Protein AF-A0A9D6JUB2-F1 (afdb_monomer)

Sequence (226 aa):
MGFTLAFDNNNNQPQSCIQKIAFTDGMLAIRTASDNSSLSSFTLTLYLRVTSGVDYLQGYCTLNNEANVMVYLGSQRAVEWRNGRISAVLRGPESRFRGVLVSVFGAAPGNKISMELSTKKGLGLVNWCLGPAFSESSGIMLTSANGTVPLASMSYANSHLVFEIAQNANASAAMDFVMATYITWEPVDLPYLYLKASCDSNVSMYAHVGNRQPQLVSQTYTVFTL

Mean predicted aligned error: 10.34 Å

Structure (mmCIF, N/CA/C/O backbone):
data_AF-A0A9D6JUB2-F1
#
_entry.id   AF-A0A9D6JUB2-F1
#
loop_
_atom_site.group_PDB
_atom_site.id
_atom_site.type_symbol
_atom_site.label_atom_id
_atom_site.label_alt_id
_atom_site.label_comp_id
_atom_site.label_asym_id
_atom_site.label_entity_id
_atom_site.label_seq_id
_atom_site.pdbx_PDB_ins_code
_atom_site.Cartn_x
_atom_site.Cartn_y
_atom_site.Cartn_z
_atom_site.occupancy
_atom_site.B_iso_or_equiv
_atom_site.auth_seq_id
_atom_site.auth_comp_id
_atom_site.auth_asym_id
_atom_site.auth_atom_id
_atom_site.pdbx_PDB_model_num
ATOM 1 N N . MET A 1 1 ? -15.101 0.338 -16.625 1.00 29.94 1 MET A N 1
ATOM 2 C CA . MET A 1 1 ? -14.058 0.434 -15.582 1.00 29.94 1 MET A CA 1
ATOM 3 C C . MET A 1 1 ? -13.095 1.519 -16.020 1.00 29.94 1 MET A C 1
ATOM 5 O O . MET A 1 1 ? -12.554 1.395 -17.108 1.00 29.94 1 MET A O 1
ATOM 9 N N . GLY A 1 2 ? -12.978 2.607 -15.259 1.00 26.27 2 GLY A N 1
ATOM 10 C CA . GLY A 1 2 ? -11.985 3.653 -15.509 1.00 26.27 2 GLY A CA 1
ATOM 11 C C . GLY A 1 2 ? -10.794 3.431 -14.588 1.00 26.27 2 GLY A C 1
ATOM 12 O O . GLY A 1 2 ? -10.991 3.111 -13.418 1.00 26.27 2 GLY A O 1
ATOM 13 N N . PHE A 1 3 ? -9.583 3.550 -15.116 1.00 37.22 3 PHE A N 1
ATOM 14 C CA . PHE A 1 3 ? -8.361 3.588 -14.324 1.00 37.22 3 PHE A CA 1
ATOM 15 C C . PHE A 1 3 ? -7.759 4.990 -14.442 1.00 37.22 3 PHE A C 1
ATOM 17 O O . PHE A 1 3 ? -7.864 5.624 -15.491 1.00 37.22 3 PHE A O 1
ATOM 24 N N . THR A 1 4 ? -7.131 5.461 -13.371 1.00 30.81 4 THR A N 1
ATOM 25 C CA . THR A 1 4 ? -6.312 6.674 -13.391 1.00 30.81 4 THR A CA 1
ATOM 26 C C . THR A 1 4 ? -4.862 6.224 -13.397 1.00 30.81 4 THR A C 1
ATOM 28 O O . THR A 1 4 ? -4.413 5.589 -12.447 1.00 30.81 4 THR A O 1
ATOM 31 N N . LEU A 1 5 ? -4.138 6.519 -14.474 1.00 39.84 5 LEU A N 1
ATOM 32 C CA . LEU A 1 5 ? -2.680 6.455 -14.464 1.00 39.84 5 LEU A CA 1
ATOM 33 C C . LEU A 1 5 ? -2.196 7.792 -13.900 1.00 39.84 5 LEU A C 1
ATOM 35 O O . LEU A 1 5 ? -2.437 8.835 -14.506 1.00 39.84 5 LEU A O 1
ATOM 39 N N . ALA A 1 6 ? -1.589 7.776 -12.715 1.00 36.62 6 ALA A N 1
ATOM 40 C CA . ALA A 1 6 ? -0.893 8.944 -12.195 1.00 36.62 6 ALA A CA 1
ATOM 41 C C . ALA A 1 6 ? 0.477 9.003 -12.881 1.00 36.62 6 ALA A C 1
ATOM 43 O O . ALA A 1 6 ? 1.337 8.164 -12.621 1.00 36.62 6 ALA A O 1
ATOM 44 N N . PHE A 1 7 ? 0.646 9.952 -13.798 1.00 45.88 7 PHE A N 1
ATOM 45 C CA . PHE A 1 7 ? 1.937 10.276 -14.395 1.00 45.88 7 PHE A CA 1
ATOM 46 C C . PHE A 1 7 ? 2.427 11.589 -13.793 1.00 45.88 7 PHE A C 1
ATOM 48 O O . PHE A 1 7 ? 1.660 12.552 -13.724 1.00 45.88 7 PHE A O 1
ATOM 55 N N . ASP A 1 8 ? 3.687 11.631 -13.371 1.00 37.84 8 ASP A N 1
ATOM 56 C CA . ASP A 1 8 ? 4.315 12.869 -12.924 1.00 37.84 8 ASP A CA 1
ATOM 57 C C . ASP A 1 8 ? 4.688 13.710 -14.159 1.00 37.84 8 ASP A C 1
ATOM 59 O O . ASP A 1 8 ? 5.675 13.455 -14.850 1.00 37.84 8 ASP A O 1
ATOM 63 N N . ASN A 1 9 ? 3.825 14.666 -14.509 1.00 43.06 9 ASN A N 1
ATOM 64 C CA . ASN A 1 9 ? 4.005 15.544 -15.665 1.00 43.06 9 ASN A CA 1
ATOM 65 C C . ASN A 1 9 ? 4.781 16.805 -15.267 1.00 43.06 9 ASN A C 1
ATOM 67 O O . ASN A 1 9 ? 4.230 17.904 -15.250 1.00 43.06 9 ASN A O 1
ATOM 71 N N . ASN A 1 10 ? 6.078 16.653 -15.005 1.00 41.50 10 ASN A N 1
ATOM 72 C CA . ASN A 1 10 ? 7.003 17.781 -14.925 1.00 41.50 10 ASN A CA 1
ATOM 73 C C . ASN A 1 10 ? 7.818 17.873 -16.228 1.00 41.50 10 ASN A C 1
ATOM 75 O O . ASN A 1 10 ? 8.254 16.861 -16.773 1.00 41.50 10 ASN A O 1
ATOM 79 N N . ASN A 1 11 ? 7.960 19.089 -16.767 1.00 44.84 11 ASN A N 1
ATOM 80 C CA . ASN A 1 11 ? 8.434 19.452 -18.118 1.00 44.84 11 ASN A CA 1
ATOM 81 C C . ASN A 1 11 ? 9.904 19.074 -18.474 1.00 44.84 11 ASN A C 1
ATOM 83 O O . ASN A 1 11 ? 10.667 19.926 -18.915 1.00 44.84 11 ASN A O 1
ATOM 87 N N . ASN A 1 12 ? 10.297 17.806 -18.314 1.00 42.22 12 ASN A N 1
ATOM 88 C CA . ASN A 1 12 ? 11.461 17.119 -18.907 1.00 42.22 12 ASN A CA 1
ATOM 89 C C . ASN A 1 12 ? 11.263 15.601 -18.703 1.00 42.22 12 ASN A C 1
ATOM 91 O O . ASN A 1 12 ? 11.854 14.981 -17.824 1.00 42.22 12 ASN A O 1
ATOM 95 N N . GLN A 1 13 ? 10.315 15.045 -19.459 1.00 45.78 13 GLN A N 1
ATOM 96 C CA . GLN A 1 13 ? 9.509 13.892 -19.052 1.00 45.78 13 GLN A CA 1
ATOM 97 C C . GLN A 1 13 ? 10.295 12.580 -18.843 1.00 45.78 13 GLN A C 1
ATOM 99 O O . GLN A 1 13 ? 10.861 12.060 -19.810 1.00 45.78 13 GLN A O 1
ATOM 104 N N . PRO A 1 14 ? 10.250 11.961 -17.645 1.00 45.72 14 PRO A N 1
ATOM 105 C CA . PRO A 1 14 ? 10.549 10.541 -17.512 1.00 45.72 14 PRO A CA 1
ATOM 106 C C . PRO A 1 14 ? 9.505 9.749 -18.312 1.00 45.72 14 PRO A C 1
ATOM 108 O O . PRO A 1 14 ? 8.318 9.738 -17.988 1.00 45.72 14 PRO A O 1
ATOM 111 N N . GLN A 1 15 ? 9.935 9.118 -19.406 1.00 55.09 15 GLN A N 1
ATOM 112 C CA . GLN A 1 15 ? 9.054 8.291 -20.226 1.00 55.09 15 GLN A CA 1
ATOM 113 C C . GLN A 1 15 ? 8.607 7.071 -19.416 1.00 55.09 15 GLN A C 1
ATOM 115 O O . GLN A 1 15 ? 9.438 6.277 -18.976 1.00 55.09 15 GLN A O 1
ATOM 120 N N . SER A 1 16 ? 7.293 6.908 -19.231 1.00 64.38 16 SER A N 1
ATOM 121 C CA . SER A 1 16 ? 6.751 5.665 -18.681 1.00 64.38 16 SER A CA 1
ATOM 122 C C . SER A 1 16 ? 7.208 4.499 -19.549 1.00 64.38 16 SER A C 1
ATOM 124 O O . SER A 1 16 ? 7.086 4.536 -20.774 1.00 64.38 16 SER A O 1
ATOM 126 N N . CYS A 1 17 ? 7.687 3.434 -18.915 1.00 74.06 17 CYS A N 1
ATOM 127 C CA . CYS A 1 17 ? 7.996 2.207 -19.628 1.00 74.06 17 CYS A CA 1
ATOM 128 C C . CYS A 1 17 ? 6.743 1.514 -20.157 1.00 74.06 17 CYS A C 1
ATOM 130 O O . CYS A 1 17 ? 6.866 0.645 -21.008 1.00 74.06 17 CYS A O 1
ATOM 132 N N . ILE A 1 18 ? 5.546 1.905 -19.708 1.00 80.25 18 ILE A N 1
ATOM 133 C CA . ILE A 1 18 ? 4.268 1.375 -20.176 1.00 80.25 18 ILE A CA 1
ATOM 134 C C . ILE A 1 18 ? 3.806 2.174 -21.402 1.00 80.25 18 ILE A C 1
ATOM 136 O O . ILE A 1 18 ? 3.451 3.344 -21.301 1.00 80.25 18 ILE A O 1
ATOM 140 N N . GLN A 1 19 ? 3.731 1.519 -22.560 1.00 80.94 19 GLN A N 1
ATOM 141 C CA . GLN A 1 19 ? 3.182 2.096 -23.794 1.00 80.94 19 GLN A CA 1
ATOM 142 C C . GLN A 1 19 ? 1.672 1.899 -23.916 1.00 80.94 19 GLN A C 1
ATOM 144 O O . GLN A 1 19 ? 0.971 2.729 -24.496 1.00 80.94 19 GLN A O 1
ATOM 149 N N . LYS A 1 20 ? 1.159 0.759 -23.440 1.00 82.94 20 LYS A N 1
ATOM 150 C CA . LYS A 1 20 ? -0.259 0.419 -23.579 1.00 82.94 20 LYS A CA 1
ATOM 151 C C . LYS A 1 20 ? -0.709 -0.529 -22.479 1.00 82.94 20 LYS A C 1
ATOM 153 O O . LYS A 1 20 ? -0.025 -1.504 -22.188 1.00 82.94 20 LYS A O 1
ATOM 158 N N . ILE A 1 21 ? -1.905 -0.285 -21.952 1.00 86.25 21 ILE A N 1
ATOM 159 C CA . ILE A 1 21 ? -2.662 -1.231 -21.129 1.00 86.25 21 ILE A CA 1
ATOM 160 C C . ILE A 1 21 ? -4.012 -1.450 -21.812 1.00 86.25 21 ILE A C 1
ATOM 162 O O . ILE A 1 21 ? -4.670 -0.485 -22.203 1.00 86.25 21 ILE A O 1
ATOM 166 N N . ALA A 1 22 ? -4.422 -2.704 -21.980 1.00 86.62 22 ALA A N 1
ATOM 167 C CA . ALA A 1 22 ? -5.721 -3.063 -22.536 1.00 86.62 22 ALA A CA 1
ATOM 168 C C . ALA A 1 22 ? -6.383 -4.166 -21.706 1.00 86.62 22 ALA A C 1
ATOM 170 O O . ALA A 1 22 ? -5.731 -5.132 -21.319 1.00 86.62 22 ALA A O 1
ATOM 171 N N . PHE A 1 23 ? -7.691 -4.026 -21.483 1.00 85.31 23 PHE A N 1
ATOM 172 C CA . PHE A 1 23 ? -8.544 -5.045 -20.875 1.00 85.31 23 PHE A CA 1
ATOM 173 C C . PHE A 1 23 ? -9.583 -5.481 -21.901 1.00 85.31 23 PHE A C 1
ATOM 175 O O . PHE A 1 23 ? -10.420 -4.674 -22.298 1.00 85.31 23 PHE A O 1
ATOM 182 N N . THR A 1 24 ? -9.506 -6.727 -22.365 1.00 86.38 24 THR A N 1
ATOM 183 C CA . THR A 1 24 ? -10.436 -7.277 -23.367 1.00 86.38 24 THR A CA 1
ATOM 184 C C . THR A 1 24 ? -10.779 -8.708 -22.984 1.00 86.38 24 THR A C 1
ATOM 186 O O . THR A 1 24 ? -9.867 -9.498 -22.780 1.00 86.38 24 THR A O 1
ATOM 189 N N . ASP A 1 25 ? -12.064 -9.033 -22.836 1.00 82.38 25 ASP A N 1
ATOM 190 C CA . ASP A 1 25 ? -12.556 -10.405 -22.621 1.00 82.38 25 ASP A CA 1
ATOM 191 C C . ASP A 1 25 ? -11.836 -11.195 -21.508 1.00 82.38 25 ASP A C 1
ATOM 193 O O . ASP A 1 25 ? -11.509 -12.369 -21.649 1.00 82.38 25 ASP A O 1
ATOM 197 N N . GLY A 1 26 ? -11.556 -10.535 -20.378 1.00 80.19 26 GLY A N 1
ATOM 198 C CA . GLY A 1 26 ? -10.854 -11.151 -19.242 1.00 80.19 26 GLY A CA 1
ATOM 199 C C . GLY A 1 26 ? -9.328 -11.227 -19.390 1.00 80.19 26 GLY A C 1
ATOM 200 O O . GLY A 1 26 ? -8.656 -11.700 -18.477 1.00 80.19 26 GLY A O 1
ATOM 201 N N . MET A 1 27 ? -8.767 -10.715 -20.486 1.00 85.00 27 MET A N 1
ATOM 202 C CA . MET A 1 27 ? -7.330 -10.565 -20.698 1.00 85.00 27 MET A CA 1
ATOM 203 C C . MET A 1 27 ? -6.870 -9.153 -20.328 1.00 85.00 27 MET A C 1
ATOM 205 O O . MET A 1 27 ? -7.393 -8.161 -20.841 1.00 85.00 27 MET A O 1
ATOM 209 N N . LEU A 1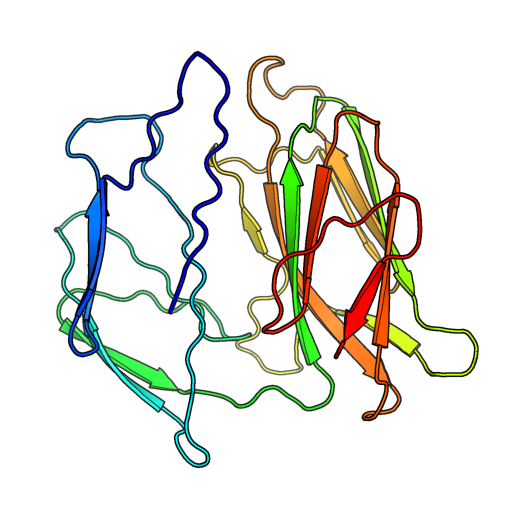 28 ? -5.840 -9.074 -19.483 1.00 88.81 28 LEU A N 1
ATOM 210 C CA . LEU A 1 28 ? -5.025 -7.879 -19.288 1.00 88.81 28 LEU A CA 1
ATOM 211 C C . LEU A 1 28 ? -3.777 -7.980 -20.165 1.00 88.81 28 LEU A C 1
ATOM 213 O O . LEU A 1 28 ? -2.949 -8.864 -19.960 1.00 88.81 28 LEU A O 1
ATOM 217 N N . ALA A 1 29 ? -3.629 -7.057 -21.111 1.00 89.50 29 ALA A N 1
ATOM 218 C CA . ALA A 1 29 ? -2.430 -6.917 -21.925 1.00 89.50 29 ALA A CA 1
ATOM 219 C C . ALA A 1 29 ? -1.689 -5.630 -21.555 1.00 89.50 29 ALA A C 1
ATOM 221 O O . ALA A 1 29 ? -2.268 -4.541 -21.603 1.00 89.50 29 ALA A O 1
ATOM 222 N N . ILE A 1 30 ? -0.406 -5.756 -21.223 1.00 88.19 30 ILE A N 1
ATOM 223 C CA . ILE A 1 30 ? 0.492 -4.633 -20.947 1.00 88.19 30 ILE A CA 1
ATOM 224 C C . ILE A 1 30 ? 1.610 -4.679 -21.981 1.00 88.19 30 ILE A C 1
ATOM 226 O O . ILE A 1 30 ? 2.255 -5.709 -22.159 1.00 88.19 30 ILE A O 1
ATOM 230 N N . ARG A 1 31 ? 1.827 -3.567 -22.679 1.00 86.06 31 ARG A N 1
ATOM 231 C CA . ARG A 1 31 ? 2.944 -3.394 -23.605 1.00 86.06 31 ARG A CA 1
ATOM 232 C C . ARG A 1 31 ? 3.891 -2.364 -23.027 1.00 86.06 31 ARG A C 1
ATOM 234 O O . ARG A 1 31 ? 3.464 -1.241 -22.756 1.00 86.06 31 ARG A O 1
ATOM 241 N N . THR A 1 32 ? 5.152 -2.743 -22.886 1.00 80.69 32 THR A N 1
ATOM 242 C CA . THR A 1 32 ? 6.224 -1.838 -22.483 1.00 80.69 32 THR A CA 1
ATOM 243 C C . THR A 1 32 ? 7.015 -1.325 -23.686 1.00 80.69 32 THR A C 1
ATOM 245 O O . THR A 1 32 ? 6.899 -1.866 -24.789 1.00 80.69 32 THR A O 1
ATOM 248 N N . ALA A 1 33 ? 7.776 -0.246 -23.500 1.00 72.75 33 ALA A N 1
ATOM 249 C CA . ALA A 1 33 ? 8.655 0.301 -24.525 1.00 72.75 33 ALA A CA 1
ATOM 250 C C . ALA A 1 33 ? 9.822 -0.647 -24.828 1.00 72.75 33 ALA A C 1
ATOM 252 O O . ALA A 1 33 ? 10.318 -1.334 -23.941 1.00 72.75 33 ALA A O 1
ATOM 253 N N . SER A 1 34 ? 10.232 -0.689 -26.098 1.00 65.94 34 SER A N 1
ATOM 254 C CA . SER A 1 34 ? 11.364 -1.484 -26.602 1.00 65.94 34 SER A CA 1
ATOM 255 C C . SER A 1 34 ? 12.726 -0.866 -26.294 1.00 65.94 34 SER A C 1
ATOM 257 O O . SER A 1 34 ? 13.757 -1.497 -26.516 1.00 65.94 34 SER A O 1
ATOM 259 N N . ASP A 1 35 ? 12.725 0.376 -25.819 1.00 58.38 35 ASP A N 1
ATOM 260 C CA . ASP A 1 35 ? 13.893 1.234 -25.811 1.00 58.38 35 ASP A CA 1
ATOM 261 C C . ASP A 1 35 ? 14.392 1.312 -24.371 1.00 58.38 35 ASP A C 1
ATOM 263 O O . ASP A 1 35 ? 13.607 1.515 -23.448 1.00 58.38 35 ASP A O 1
ATOM 267 N N . ASN A 1 36 ? 15.696 1.098 -24.214 1.00 50.97 36 ASN A N 1
ATOM 268 C CA . ASN A 1 36 ? 16.466 0.824 -22.999 1.00 50.97 36 ASN A CA 1
ATOM 269 C C . ASN A 1 36 ? 16.453 1.979 -21.965 1.00 50.97 36 ASN A C 1
ATOM 271 O O . ASN A 1 36 ? 17.505 2.468 -21.548 1.00 50.97 36 ASN A O 1
ATOM 275 N N . SER A 1 37 ? 15.278 2.484 -21.590 1.00 52.16 37 SER A N 1
ATOM 276 C CA . SER A 1 37 ? 15.143 3.531 -20.589 1.00 52.16 37 SER A CA 1
ATOM 277 C C . SER A 1 37 ? 15.330 2.923 -19.203 1.00 52.16 37 SER A C 1
ATOM 279 O O . SER A 1 37 ? 14.903 1.809 -18.909 1.00 52.16 37 SER A O 1
ATOM 281 N N . SER A 1 38 ? 15.993 3.676 -18.334 1.00 53.69 38 SER A N 1
ATOM 282 C CA . SER A 1 38 ? 16.337 3.358 -16.944 1.00 53.69 38 SER A CA 1
ATOM 283 C C . SER A 1 38 ? 15.148 3.023 -16.022 1.00 53.69 38 SER A C 1
ATOM 285 O O . SER A 1 38 ? 15.329 2.898 -14.815 1.00 53.69 38 SER A O 1
ATOM 287 N N . LEU A 1 39 ? 13.942 2.880 -16.572 1.00 57.25 39 LEU A N 1
ATOM 288 C CA . LEU A 1 39 ? 12.706 2.504 -15.902 1.00 57.25 39 LEU A CA 1
ATOM 289 C C . LEU A 1 39 ? 12.249 1.148 -16.463 1.00 57.25 39 LEU A C 1
ATOM 291 O O . LEU A 1 39 ? 11.413 1.084 -17.351 1.00 57.25 39 LEU A O 1
ATOM 295 N N . SER A 1 40 ? 12.805 0.041 -15.975 1.00 68.06 40 SER A N 1
ATOM 296 C CA . SER A 1 40 ? 12.437 -1.318 -16.424 1.00 68.06 40 SER A CA 1
ATOM 297 C C . SER A 1 40 ? 11.423 -2.016 -15.512 1.00 68.06 40 SER A C 1
ATOM 299 O O . SER A 1 40 ? 11.083 -3.179 -15.728 1.00 68.06 40 SER A O 1
ATOM 301 N N . SER A 1 41 ? 10.920 -1.320 -14.493 1.00 71.88 41 SER A N 1
ATOM 302 C CA . SER A 1 41 ? 9.985 -1.859 -13.510 1.00 71.88 41 SER A CA 1
ATOM 303 C C . SER A 1 41 ? 8.811 -0.912 -13.286 1.00 71.88 41 SER A C 1
ATOM 305 O O . SER A 1 41 ? 8.918 0.307 -13.410 1.00 71.88 41 SER A O 1
ATOM 307 N N . PHE A 1 42 ? 7.655 -1.492 -12.982 1.00 73.75 42 PHE A N 1
ATOM 308 C CA . PHE A 1 42 ? 6.454 -0.762 -12.603 1.00 73.75 42 PHE A CA 1
ATOM 309 C C . PHE A 1 42 ? 5.590 -1.645 -11.703 1.00 73.75 42 PHE A C 1
ATOM 311 O O . PHE A 1 42 ? 5.672 -2.873 -11.754 1.00 73.75 42 PHE A O 1
ATOM 318 N N . THR A 1 43 ? 4.720 -1.012 -10.921 1.00 74.25 43 THR A N 1
ATOM 319 C CA . THR A 1 43 ? 3.705 -1.699 -10.118 1.00 74.25 43 THR A CA 1
ATOM 320 C C . THR A 1 43 ? 2.329 -1.307 -10.630 1.00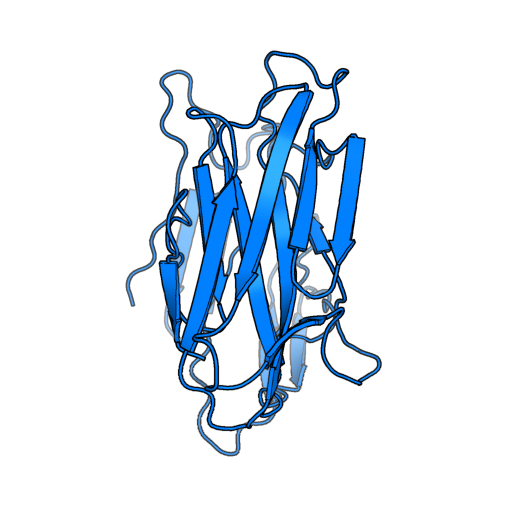 74.25 43 THR A C 1
ATOM 322 O O . THR A 1 43 ? 2.035 -0.122 -10.785 1.00 74.25 43 THR A O 1
ATOM 325 N N . LEU A 1 44 ? 1.475 -2.300 -10.882 1.00 76.75 44 LEU A N 1
ATOM 326 C CA . LEU A 1 44 ? 0.085 -2.095 -11.278 1.00 76.75 44 LEU A CA 1
ATOM 327 C C . LEU A 1 44 ? -0.847 -2.697 -10.225 1.00 76.75 44 LEU A C 1
ATOM 329 O O . LEU A 1 44 ? -0.843 -3.906 -10.003 1.00 76.75 44 LEU A O 1
ATOM 333 N N . THR A 1 45 ? -1.680 -1.856 -9.617 1.00 74.56 45 THR A N 1
ATOM 334 C CA . THR A 1 45 ? -2.704 -2.290 -8.658 1.00 74.56 45 THR A CA 1
ATOM 335 C C . THR A 1 45 ? -4.043 -2.440 -9.364 1.00 74.56 45 THR A C 1
ATOM 337 O O . THR A 1 45 ? -4.532 -1.503 -9.994 1.00 74.56 45 THR A O 1
ATOM 340 N N . LEU A 1 46 ? -4.653 -3.620 -9.241 1.00 76.31 46 LEU A N 1
ATOM 341 C CA . LEU A 1 46 ? -5.933 -3.960 -9.861 1.00 76.31 46 LEU A CA 1
ATOM 342 C C . LEU A 1 46 ? -6.929 -4.434 -8.811 1.00 76.31 46 LEU A C 1
ATOM 344 O O . LEU A 1 46 ? -6.552 -5.051 -7.818 1.00 76.31 46 LEU A O 1
ATOM 348 N N . TYR A 1 47 ? -8.214 -4.203 -9.074 1.00 75.06 47 TYR A N 1
ATOM 349 C CA . TYR A 1 47 ? -9.293 -4.688 -8.223 1.00 75.06 47 TYR A CA 1
ATOM 350 C C . TYR A 1 47 ? -10.031 -5.825 -8.911 1.00 75.06 47 TYR A C 1
ATOM 352 O O . TYR A 1 47 ? -10.571 -5.667 -10.007 1.00 75.06 47 TYR A O 1
ATOM 360 N N . LEU A 1 48 ? -10.086 -6.963 -8.231 1.00 76.94 48 LEU A N 1
ATOM 361 C CA . LEU A 1 48 ? -10.854 -8.117 -8.666 1.00 76.94 48 LEU A CA 1
ATOM 362 C C . LEU A 1 48 ? -12.200 -8.115 -7.947 1.00 76.94 48 LEU A C 1
ATOM 364 O O . LEU A 1 48 ? -12.265 -8.109 -6.717 1.00 76.94 48 LEU A O 1
ATOM 368 N N . ARG A 1 49 ? -13.288 -8.142 -8.719 1.00 78.44 49 ARG A N 1
ATOM 369 C CA . ARG A 1 49 ? -14.615 -8.432 -8.178 1.00 78.44 49 ARG A CA 1
ATOM 370 C C . ARG A 1 49 ? -14.800 -9.943 -8.167 1.00 78.44 49 ARG A C 1
ATOM 372 O O . ARG A 1 49 ? -14.966 -10.549 -9.218 1.00 78.44 49 ARG A O 1
ATOM 379 N N . VAL A 1 50 ? -14.770 -10.525 -6.976 1.00 78.50 50 VAL A N 1
ATOM 380 C CA . VAL A 1 50 ? -14.890 -11.971 -6.773 1.00 78.50 50 VAL A CA 1
ATOM 381 C C . VAL A 1 50 ? -16.311 -12.284 -6.307 1.00 78.50 50 VAL A C 1
ATOM 383 O O . VAL A 1 50 ? -16.803 -11.672 -5.357 1.00 78.50 50 VAL A O 1
ATOM 386 N N . THR A 1 51 ? -16.998 -13.193 -7.001 1.00 82.31 51 THR A N 1
ATOM 387 C CA . THR A 1 51 ? -18.323 -13.675 -6.583 1.00 82.31 51 THR A CA 1
ATOM 388 C C . THR A 1 51 ? -18.188 -14.510 -5.311 1.00 82.31 51 THR A C 1
ATOM 390 O O . THR A 1 51 ? -17.204 -15.224 -5.135 1.00 82.31 51 THR A O 1
ATOM 393 N N . SER A 1 52 ? -19.181 -14.433 -4.420 1.00 79.94 52 SER A N 1
ATOM 394 C CA . SER A 1 52 ? -19.206 -15.261 -3.211 1.00 79.94 52 SER A CA 1
ATOM 395 C C . SER A 1 52 ? -19.072 -16.751 -3.558 1.00 79.94 52 SER A C 1
ATOM 397 O O . SER A 1 52 ? -19.698 -17.220 -4.507 1.00 79.94 52 SER A O 1
ATOM 399 N N . GLY A 1 53 ? -18.238 -17.473 -2.806 1.00 81.00 53 GLY A N 1
ATOM 400 C CA . GLY A 1 53 ? -17.944 -18.891 -3.032 1.00 81.00 53 GLY A CA 1
ATOM 401 C C . GLY A 1 53 ? -16.809 -19.176 -4.021 1.00 81.00 53 GLY A C 1
ATOM 402 O O . GLY A 1 53 ? -16.409 -20.327 -4.134 1.00 81.00 53 GLY A O 1
ATOM 403 N N . VAL A 1 54 ? -16.262 -18.163 -4.705 1.00 85.38 54 VAL A N 1
ATOM 404 C CA . VAL A 1 54 ? -15.050 -18.323 -5.523 1.00 85.38 54 VAL A CA 1
ATOM 405 C C . VAL A 1 54 ? -13.816 -18.138 -4.641 1.00 85.38 54 VAL A C 1
ATOM 407 O O . VAL A 1 54 ? -13.584 -17.057 -4.099 1.00 85.38 54 VAL A O 1
ATOM 410 N N . ASP A 1 55 ? -13.019 -19.192 -4.520 1.00 87.25 55 ASP A N 1
ATOM 411 C CA . ASP A 1 55 ? -11.853 -19.299 -3.639 1.00 87.25 55 ASP A CA 1
ATOM 412 C C . ASP A 1 55 ? -10.535 -19.487 -4.404 1.00 87.25 55 ASP A C 1
ATOM 414 O O . ASP A 1 55 ? -9.472 -19.605 -3.796 1.00 87.25 55 ASP A O 1
ATOM 418 N N . TYR A 1 56 ? -10.561 -19.466 -5.737 1.00 88.19 56 TYR A N 1
ATOM 419 C CA . TYR A 1 56 ? -9.358 -19.474 -6.562 1.00 88.19 56 TYR A CA 1
ATOM 420 C C . TYR A 1 56 ? -9.529 -18.686 -7.865 1.00 88.19 56 TYR A C 1
ATOM 422 O O . TYR A 1 56 ? -10.630 -18.463 -8.365 1.00 88.19 56 TYR A O 1
ATOM 430 N N . LEU A 1 57 ? -8.396 -18.274 -8.423 1.00 87.50 57 LEU A N 1
ATOM 431 C CA . LEU A 1 57 ? -8.238 -17.699 -9.750 1.00 87.50 57 LEU A CA 1
ATOM 432 C C . LEU A 1 57 ? -7.389 -18.654 -10.586 1.00 87.50 57 LEU A C 1
ATOM 434 O O . LEU A 1 57 ? -6.371 -19.160 -10.115 1.00 87.50 57 LEU A O 1
ATOM 438 N N . GLN A 1 58 ? -7.794 -18.886 -11.830 1.00 90.19 58 GLN A N 1
ATOM 439 C CA . GLN A 1 58 ? -7.037 -19.650 -12.818 1.00 90.19 58 GLN A CA 1
ATOM 440 C C . GLN A 1 58 ? -6.952 -18.858 -14.115 1.00 90.19 58 GLN A C 1
ATOM 442 O O . GLN A 1 58 ? -7.873 -18.121 -14.466 1.00 90.19 58 GLN A O 1
ATOM 447 N N . GLY A 1 59 ? -5.849 -19.022 -14.833 1.00 89.75 59 GLY A N 1
ATOM 448 C CA . GLY A 1 59 ? -5.659 -18.352 -16.108 1.00 89.75 59 GLY A CA 1
ATOM 449 C C . GLY A 1 59 ? -4.407 -18.807 -16.833 1.00 89.75 59 GLY A C 1
ATOM 450 O O . GLY A 1 59 ? -3.828 -19.860 -16.546 1.00 89.75 59 GLY A O 1
ATOM 451 N N . TYR A 1 60 ? -3.986 -17.978 -17.776 1.00 92.56 60 TYR A N 1
ATOM 452 C CA . TYR A 1 60 ? -2.773 -18.179 -18.545 1.00 92.56 60 TYR A CA 1
ATOM 453 C C . TYR A 1 60 ? -1.988 -16.872 -18.585 1.00 92.56 60 TYR A C 1
ATOM 455 O O . TYR A 1 60 ? -2.570 -15.805 -18.775 1.00 92.56 60 TYR A O 1
ATOM 463 N N . CYS A 1 61 ? -0.677 -16.955 -18.391 1.00 92.44 61 CYS A N 1
ATOM 464 C CA . CYS A 1 61 ? 0.227 -15.820 -18.473 1.00 92.44 61 CYS A CA 1
ATOM 465 C C . CYS A 1 61 ? 1.139 -15.997 -19.691 1.00 92.44 61 CYS A C 1
ATOM 467 O O . CYS A 1 61 ? 1.632 -17.094 -19.963 1.00 92.44 61 CYS A O 1
ATOM 469 N N . THR A 1 62 ? 1.332 -14.923 -20.455 1.00 91.75 62 THR A N 1
ATOM 470 C CA . THR A 1 62 ? 2.274 -14.877 -21.577 1.00 91.75 62 THR A CA 1
ATOM 471 C C . THR A 1 62 ? 3.180 -13.670 -21.403 1.00 91.75 62 THR A C 1
ATOM 473 O O . THR A 1 62 ? 2.702 -12.543 -21.306 1.00 91.75 62 THR A O 1
ATOM 476 N N . LEU A 1 63 ? 4.478 -13.931 -21.336 1.00 89.38 63 LEU A N 1
ATOM 477 C CA . LEU A 1 63 ? 5.555 -12.999 -21.040 1.00 89.38 63 LEU A CA 1
ATOM 478 C C . LEU A 1 63 ? 6.614 -13.097 -22.142 1.00 89.38 63 LEU A C 1
ATOM 480 O O . LEU A 1 63 ? 6.870 -14.179 -22.679 1.00 89.38 63 LEU A O 1
ATOM 484 N N . ASN A 1 64 ? 7.273 -11.984 -22.451 1.00 84.38 64 ASN A N 1
ATOM 485 C CA . ASN A 1 64 ? 8.554 -12.019 -23.156 1.00 84.38 64 ASN A CA 1
ATOM 486 C C . ASN A 1 64 ? 9.630 -12.669 -22.262 1.00 84.38 64 ASN A C 1
ATOM 488 O O . ASN A 1 64 ? 9.492 -12.703 -21.042 1.00 84.38 64 ASN A O 1
ATOM 492 N N . ASN A 1 65 ? 10.704 -13.186 -22.869 1.00 73.12 65 ASN A N 1
ATOM 493 C CA . ASN A 1 65 ? 11.699 -14.030 -22.186 1.00 73.12 65 ASN A CA 1
ATOM 494 C C . ASN A 1 65 ? 12.389 -13.386 -20.968 1.00 73.12 65 ASN A C 1
ATOM 496 O O . ASN A 1 65 ? 12.949 -14.110 -20.153 1.00 73.12 65 ASN A O 1
ATOM 500 N N . GLU A 1 66 ? 12.355 -12.060 -20.841 1.00 75.88 66 GLU A N 1
ATOM 501 C CA . GLU A 1 66 ? 13.064 -11.311 -19.797 1.00 75.88 66 GLU A CA 1
ATOM 502 C C . GLU A 1 66 ? 12.132 -10.712 -18.733 1.00 75.88 66 GLU A C 1
ATOM 504 O O . GLU A 1 66 ? 12.611 -10.198 -17.723 1.00 75.88 66 GLU A O 1
ATOM 509 N N . ALA A 1 67 ? 10.807 -10.767 -18.920 1.00 81.12 67 ALA A N 1
ATOM 510 C CA . ALA A 1 67 ? 9.893 -10.199 -17.936 1.00 81.12 67 ALA A CA 1
ATOM 511 C C . ALA A 1 67 ? 9.766 -11.096 -16.704 1.00 81.12 67 ALA A C 1
ATOM 513 O O . ALA A 1 67 ? 9.439 -12.280 -16.799 1.00 81.12 67 ALA A O 1
ATOM 514 N N . ASN A 1 68 ? 9.936 -10.480 -15.536 1.00 85.44 68 ASN A N 1
ATOM 515 C CA . ASN A 1 68 ? 9.554 -11.056 -14.258 1.00 85.44 68 ASN A CA 1
ATOM 516 C C . ASN A 1 68 ? 8.263 -10.384 -13.773 1.00 85.44 68 ASN A C 1
ATOM 518 O O . ASN A 1 68 ? 8.214 -9.159 -13.646 1.00 85.44 68 ASN A O 1
ATOM 522 N N . VAL A 1 69 ? 7.216 -11.173 -13.522 1.00 87.31 69 VAL A N 1
ATOM 523 C CA . VAL A 1 69 ? 5.934 -10.669 -13.019 1.00 87.31 69 VAL A CA 1
ATOM 524 C C . VAL A 1 69 ? 5.650 -11.277 -11.655 1.00 87.31 69 VAL A C 1
ATOM 526 O O . VAL A 1 69 ? 5.326 -12.457 -11.536 1.00 87.31 69 VAL A O 1
ATOM 529 N N . MET A 1 70 ? 5.716 -10.435 -10.627 1.00 86.81 70 MET A N 1
ATOM 530 C CA . MET A 1 70 ? 5.339 -10.784 -9.261 1.00 86.81 70 MET A CA 1
ATOM 531 C C . MET A 1 70 ? 3.923 -10.283 -8.982 1.00 86.81 70 MET A C 1
ATOM 533 O O . MET A 1 70 ? 3.672 -9.077 -8.997 1.00 86.81 70 MET A O 1
ATOM 537 N N . VAL A 1 71 ? 2.991 -11.201 -8.723 1.00 84.31 71 VAL A N 1
ATOM 538 C CA . VAL A 1 71 ? 1.590 -10.864 -8.439 1.00 84.31 71 VAL A CA 1
ATOM 539 C C . VAL A 1 71 ? 1.280 -11.039 -6.962 1.00 84.31 71 VAL A C 1
ATOM 541 O O . VAL A 1 71 ? 1.560 -12.079 -6.372 1.00 84.31 71 VAL A O 1
ATOM 544 N N . TYR A 1 72 ? 0.636 -10.028 -6.387 1.00 77.75 72 TYR A N 1
ATOM 545 C CA . TYR A 1 72 ? 0.147 -10.018 -5.013 1.00 77.75 72 TYR A CA 1
ATOM 546 C C . TYR A 1 72 ? -1.381 -10.060 -5.043 1.00 77.75 72 TYR A C 1
ATOM 548 O O . TYR A 1 72 ? -2.018 -9.203 -5.657 1.00 77.75 72 TYR A O 1
ATOM 556 N N . LEU A 1 73 ? -1.982 -11.057 -4.391 1.00 78.44 73 LEU A N 1
ATOM 557 C CA . LEU A 1 73 ? -3.437 -11.174 -4.283 1.00 78.44 73 LEU A CA 1
ATOM 558 C C . LE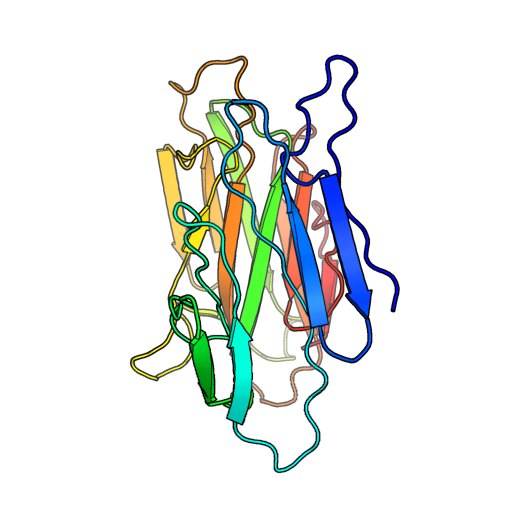U A 1 73 ? -3.878 -10.853 -2.860 1.00 78.44 73 LEU A C 1
ATOM 560 O O . LEU A 1 73 ? -3.718 -11.654 -1.938 1.0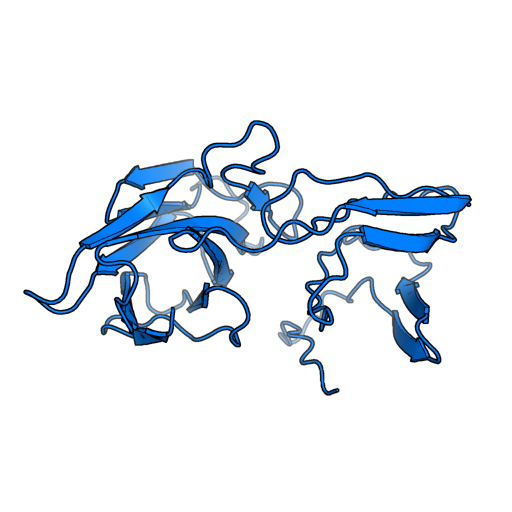0 78.44 73 LEU A O 1
ATOM 564 N N . GLY A 1 74 ? -4.438 -9.657 -2.682 1.00 72.81 74 GLY A N 1
ATOM 565 C CA . GLY A 1 74 ? -4.797 -9.153 -1.362 1.00 72.81 74 GLY A CA 1
ATOM 566 C C . GLY A 1 74 ? -3.567 -9.062 -0.459 1.00 72.81 74 GLY A C 1
ATOM 567 O O . GLY A 1 74 ? -2.593 -8.403 -0.805 1.00 72.81 74 GLY A O 1
ATOM 568 N N . SER A 1 75 ? -3.621 -9.725 0.695 1.00 67.38 75 SER A N 1
ATOM 569 C CA . SER A 1 75 ? -2.548 -9.738 1.698 1.00 67.38 75 SER A CA 1
ATOM 570 C C . SER A 1 75 ? -1.550 -10.895 1.559 1.00 67.38 75 SER A C 1
ATOM 572 O O . SER A 1 75 ? -0.676 -11.068 2.410 1.00 67.38 75 SER A O 1
ATOM 574 N N . GLN A 1 76 ? -1.685 -11.713 0.515 1.00 73.81 76 GLN A N 1
ATOM 575 C CA . GLN A 1 76 ? -0.862 -12.904 0.324 1.00 73.81 76 GLN A CA 1
ATOM 576 C C . GLN A 1 76 ? 0.536 -12.570 -0.202 1.00 73.81 76 GLN A C 1
ATOM 578 O O . GLN A 1 76 ? 0.774 -11.499 -0.770 1.00 73.81 76 GLN A O 1
ATOM 583 N N . ARG A 1 77 ? 1.456 -13.522 -0.038 1.00 71.06 77 ARG A N 1
ATOM 584 C CA . ARG A 1 77 ? 2.810 -13.487 -0.581 1.00 71.06 77 ARG A CA 1
ATOM 585 C C . ARG A 1 77 ? 2.766 -13.371 -2.102 1.00 71.06 77 ARG A C 1
ATOM 587 O O . ARG A 1 77 ? 1.926 -13.981 -2.760 1.00 71.06 77 ARG A O 1
ATOM 594 N N . ALA A 1 78 ? 3.734 -12.636 -2.637 1.00 80.38 78 ALA A N 1
ATOM 595 C CA . ALA A 1 78 ? 3.978 -12.554 -4.065 1.00 80.38 78 ALA A CA 1
ATOM 596 C C . ALA A 1 78 ? 4.120 -13.949 -4.696 1.00 80.38 78 ALA A C 1
ATOM 598 O O . ALA A 1 78 ? 4.920 -14.771 -4.235 1.00 80.38 78 ALA A O 1
ATOM 599 N N . VAL A 1 79 ? 3.387 -14.184 -5.778 1.00 83.94 79 VAL A N 1
ATOM 600 C CA . VAL A 1 79 ? 3.536 -15.363 -6.630 1.00 83.94 79 VAL A CA 1
ATOM 601 C C . VAL A 1 79 ? 4.159 -14.911 -7.942 1.00 83.94 79 VAL A C 1
ATOM 603 O O . VAL A 1 79 ? 3.636 -14.016 -8.603 1.00 83.94 79 VAL A O 1
ATOM 606 N N . GLU A 1 80 ? 5.274 -15.530 -8.318 1.00 89.56 80 GLU A N 1
ATOM 607 C CA . GLU A 1 80 ? 5.871 -15.312 -9.633 1.00 89.56 80 GLU A CA 1
ATOM 608 C C . GLU A 1 80 ? 4.996 -15.985 -10.694 1.00 89.56 80 GLU A C 1
ATOM 610 O O . GLU A 1 80 ? 4.782 -17.202 -10.667 1.00 89.56 80 GLU A O 1
ATOM 615 N N . TRP A 1 81 ? 4.472 -15.197 -11.627 1.00 90.50 81 TRP A N 1
ATOM 616 C CA . TRP A 1 81 ? 3.780 -15.719 -12.798 1.00 90.50 81 TRP A CA 1
ATOM 617 C C . TRP A 1 81 ? 4.784 -15.929 -13.925 1.00 90.50 81 TRP A C 1
ATOM 619 O O . TRP A 1 81 ? 5.612 -15.070 -14.212 1.00 90.50 81 TRP A O 1
ATOM 629 N N . ARG A 1 82 ? 4.705 -17.096 -14.564 1.00 90.69 82 ARG A N 1
ATOM 630 C CA . ARG A 1 82 ? 5.578 -17.509 -15.667 1.00 90.69 82 ARG A CA 1
ATOM 631 C C . ARG A 1 82 ? 4.737 -17.830 -16.896 1.00 90.69 82 ARG A C 1
ATOM 633 O O . ARG A 1 82 ? 3.534 -18.057 -16.778 1.00 90.69 82 ARG A O 1
ATOM 640 N N . ASN A 1 83 ? 5.384 -17.898 -18.059 1.00 91.88 83 ASN A N 1
ATOM 641 C CA . ASN A 1 83 ? 4.761 -18.384 -19.290 1.00 91.88 83 ASN A CA 1
ATOM 642 C C . ASN A 1 83 ? 4.055 -19.726 -19.049 1.00 91.88 83 ASN A C 1
ATOM 644 O O . ASN A 1 83 ? 4.711 -20.711 -18.709 1.00 91.88 83 ASN A O 1
ATOM 648 N N . GLY A 1 84 ? 2.732 -19.766 -19.225 1.00 92.06 84 GLY A N 1
ATOM 649 C CA . GLY A 1 84 ? 1.946 -20.975 -18.986 1.00 92.06 84 GLY A CA 1
ATOM 650 C C . GLY A 1 84 ? 0.679 -20.762 -18.165 1.00 92.06 84 GLY A C 1
ATOM 651 O O . GLY A 1 84 ? 0.183 -19.649 -17.989 1.00 92.06 84 GLY A O 1
ATOM 652 N N . ARG A 1 85 ? 0.142 -21.879 -17.661 1.00 92.06 85 ARG A N 1
ATOM 653 C CA . ARG A 1 85 ? -1.015 -21.886 -16.760 1.00 92.06 85 ARG A CA 1
ATOM 654 C C . ARG A 1 85 ? -0.617 -21.329 -15.400 1.00 92.06 85 ARG A C 1
ATOM 656 O O . ARG A 1 85 ? 0.404 -21.722 -14.843 1.00 92.06 85 ARG A O 1
ATOM 663 N N . ILE A 1 86 ? -1.474 -20.479 -14.856 1.00 91.50 86 ILE A N 1
ATOM 664 C CA . ILE A 1 86 ? -1.334 -19.910 -13.517 1.00 91.50 86 ILE A CA 1
ATOM 665 C C . ILE A 1 86 ? -2.579 -20.225 -12.692 1.00 91.50 86 ILE A C 1
ATOM 667 O O . ILE A 1 86 ? -3.694 -20.306 -13.215 1.00 91.50 86 ILE A O 1
ATOM 671 N N . SER A 1 87 ? -2.388 -20.391 -11.390 1.00 88.06 87 SER A N 1
ATOM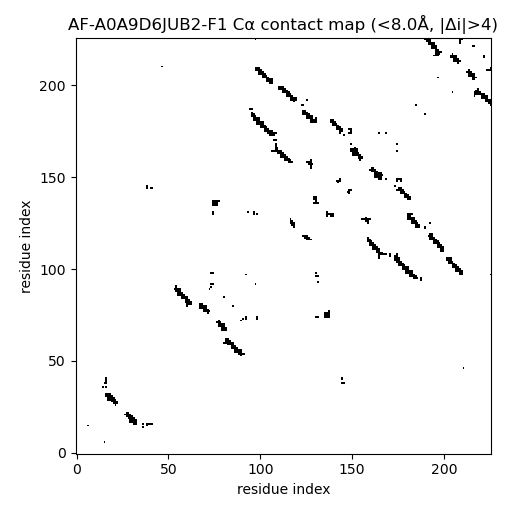 672 C CA . SER A 1 87 ? -3.472 -20.546 -10.429 1.00 88.06 87 SER A CA 1
ATOM 673 C C . SER A 1 87 ? -3.095 -19.889 -9.116 1.00 88.06 87 SER A C 1
ATOM 675 O O . SER A 1 87 ? -1.936 -19.963 -8.708 1.00 88.06 87 SER A O 1
ATOM 677 N N . ALA A 1 88 ? -4.066 -19.304 -8.431 1.00 84.81 88 ALA A N 1
ATOM 678 C CA . ALA A 1 88 ? -3.858 -18.747 -7.108 1.00 84.81 88 ALA A CA 1
ATOM 679 C C . ALA A 1 88 ? -5.119 -18.873 -6.257 1.00 84.81 88 ALA A C 1
ATOM 681 O O . ALA A 1 88 ? -6.229 -18.773 -6.770 1.00 84.81 88 ALA A O 1
ATOM 682 N N . VAL A 1 89 ? -4.950 -19.087 -4.956 1.00 84.38 89 VAL A N 1
ATOM 683 C CA . VAL A 1 89 ? -6.065 -19.178 -4.007 1.00 84.38 89 VAL A CA 1
ATOM 684 C C . VAL A 1 89 ? -6.484 -17.767 -3.609 1.00 84.38 89 VAL A C 1
ATOM 686 O O . VAL A 1 89 ? -5.659 -16.953 -3.209 1.00 84.38 89 VAL A O 1
ATOM 689 N N . LEU A 1 90 ? -7.772 -17.467 -3.680 1.00 81.75 90 LEU A N 1
ATOM 690 C CA . LEU A 1 90 ? -8.355 -16.218 -3.214 1.00 81.75 90 LEU A CA 1
ATOM 691 C C . LEU A 1 90 ? -8.808 -16.410 -1.768 1.00 81.75 90 LEU A C 1
ATOM 693 O O . LEU A 1 90 ? -9.837 -17.022 -1.496 1.00 81.75 90 LEU A O 1
ATOM 697 N N . ARG A 1 91 ? -8.032 -15.882 -0.820 1.00 71.69 91 ARG A N 1
ATOM 698 C CA . ARG A 1 91 ? -8.457 -15.833 0.583 1.00 71.69 91 ARG A CA 1
ATOM 699 C C . ARG A 1 91 ? -9.302 -14.586 0.801 1.00 71.69 91 ARG A C 1
ATOM 701 O O . ARG A 1 91 ? -8.915 -13.491 0.390 1.00 71.69 91 ARG A O 1
ATOM 708 N N . GLY A 1 92 ? -10.454 -14.760 1.445 1.00 64.75 92 GLY A N 1
ATOM 709 C CA . GLY A 1 92 ? -11.273 -13.637 1.882 1.00 64.75 92 GLY A CA 1
ATOM 710 C C . GLY A 1 92 ? -10.487 -12.733 2.841 1.00 64.75 92 GLY A C 1
ATOM 711 O O . GLY A 1 92 ? -9.609 -13.222 3.556 1.00 64.75 92 GLY A O 1
ATOM 712 N N . PRO A 1 93 ? -10.770 -11.421 2.865 1.00 62.88 93 PRO A N 1
ATOM 713 C CA . PRO A 1 93 ? -10.169 -10.541 3.855 1.00 62.88 93 PRO A CA 1
ATOM 714 C C . PRO A 1 93 ? -10.584 -11.006 5.256 1.00 62.88 93 PRO A C 1
ATOM 716 O O . PRO A 1 93 ? -11.775 -11.186 5.513 1.00 62.88 93 PRO A O 1
ATOM 719 N N . GLU A 1 94 ? -9.623 -11.190 6.164 1.00 68.81 94 GLU A N 1
ATOM 720 C CA . GLU A 1 94 ? -9.958 -11.372 7.577 1.00 68.81 94 GLU A CA 1
ATOM 721 C C . GLU A 1 94 ? -10.744 -10.155 8.075 1.00 68.81 94 GLU A C 1
ATOM 723 O O . GLU A 1 94 ? -10.453 -9.012 7.712 1.00 68.81 94 GLU A O 1
ATOM 728 N N . SER A 1 95 ? -11.742 -10.401 8.925 1.00 70.81 95 SER A N 1
ATOM 729 C CA . SER A 1 95 ? -12.735 -9.403 9.343 1.00 70.81 95 SER A CA 1
ATOM 730 C C . SER A 1 95 ? -12.157 -8.192 10.082 1.00 70.81 95 SER A C 1
ATOM 732 O O . SER A 1 95 ? -12.871 -7.214 10.269 1.00 70.81 95 SER A O 1
ATOM 734 N N . ARG A 1 96 ? -10.880 -8.240 10.486 1.00 86.31 96 ARG A N 1
ATOM 735 C CA . ARG A 1 96 ? -10.175 -7.182 11.227 1.00 86.31 96 ARG A CA 1
ATOM 736 C C . ARG A 1 96 ? -8.825 -6.804 10.626 1.00 86.31 96 ARG A C 1
ATOM 738 O O . ARG A 1 96 ? -7.972 -6.296 11.346 1.00 86.31 96 ARG A O 1
ATOM 745 N N . PHE A 1 97 ? -8.599 -7.074 9.340 1.00 88.62 97 PHE A N 1
ATOM 746 C CA . PHE A 1 97 ? -7.378 -6.650 8.658 1.00 88.62 97 PHE A CA 1
ATOM 747 C C . PHE A 1 97 ? -7.682 -5.968 7.328 1.00 88.62 97 PHE A C 1
ATOM 749 O O . PHE A 1 97 ? -8.514 -6.417 6.535 1.00 88.62 97 PHE A O 1
ATOM 756 N N . ARG A 1 98 ? -6.959 -4.882 7.054 1.00 88.19 98 ARG A N 1
ATOM 757 C CA . ARG A 1 98 ? -6.962 -4.212 5.749 1.00 88.19 98 ARG A CA 1
ATOM 758 C C . ARG A 1 98 ? -5.544 -3.866 5.354 1.00 88.19 98 ARG A C 1
ATOM 760 O O . ARG A 1 98 ? -4.775 -3.368 6.168 1.00 88.19 98 ARG A O 1
ATOM 767 N N . GLY A 1 99 ? -5.231 -4.110 4.086 1.00 88.56 99 GLY A N 1
ATOM 768 C CA . GLY A 1 99 ? -4.037 -3.556 3.467 1.00 88.56 99 GLY A CA 1
ATOM 769 C C . GLY A 1 99 ? -4.155 -2.039 3.347 1.00 88.56 99 GLY A C 1
ATOM 770 O O . GLY A 1 99 ? -5.244 -1.513 3.096 1.00 88.56 99 GLY A O 1
ATOM 771 N N . VAL A 1 100 ? -3.033 -1.356 3.525 1.00 91.19 100 VAL A N 1
ATOM 772 C CA . VAL A 1 100 ? -2.881 0.079 3.316 1.00 91.19 100 VAL A CA 1
ATOM 773 C C . VAL A 1 100 ? -1.674 0.306 2.420 1.00 91.19 100 VAL A C 1
ATOM 775 O O . VAL A 1 100 ? -0.573 -0.142 2.736 1.00 91.19 100 VAL A O 1
ATOM 778 N N . LEU A 1 101 ? -1.881 1.006 1.311 1.00 91.69 101 LEU A N 1
ATOM 779 C CA . LEU A 1 101 ? -0.811 1.484 0.446 1.00 91.69 101 LEU A CA 1
ATOM 780 C C . LEU A 1 101 ? -0.586 2.970 0.731 1.00 91.69 101 LEU A C 1
ATOM 782 O O . LEU A 1 101 ? -1.503 3.776 0.584 1.00 91.69 101 LEU A O 1
ATOM 786 N N . VAL A 1 102 ? 0.623 3.326 1.149 1.00 94.06 102 VAL A N 1
ATOM 787 C CA . VAL A 1 102 ? 1.058 4.703 1.389 1.00 94.06 102 VAL A CA 1
ATOM 788 C C . VAL A 1 102 ? 2.009 5.096 0.271 1.00 94.06 102 VAL A C 1
ATOM 790 O O . VAL A 1 102 ? 2.986 4.398 0.034 1.00 94.06 102 VAL A O 1
ATOM 793 N N . SER A 1 103 ? 1.730 6.192 -0.424 1.00 93.06 103 SER A N 1
ATOM 794 C CA . SER A 1 103 ? 2.599 6.740 -1.470 1.00 93.06 103 SER A CA 1
ATOM 795 C C . SER A 1 103 ? 3.065 8.127 -1.062 1.00 93.06 103 SER A C 1
ATOM 797 O O . SER A 1 103 ? 2.249 8.956 -0.657 1.00 93.06 103 SER A O 1
ATOM 799 N N . VAL A 1 104 ? 4.365 8.369 -1.155 1.00 92.88 104 VAL A N 1
ATOM 800 C CA . VAL A 1 104 ? 5.000 9.640 -0.813 1.00 92.88 104 VAL A CA 1
ATOM 801 C C . VAL A 1 104 ? 5.653 10.203 -2.064 1.00 92.88 104 VAL A C 1
ATOM 803 O O . VAL A 1 104 ? 6.422 9.500 -2.716 1.00 92.88 104 VAL A O 1
ATOM 806 N N . PHE A 1 105 ? 5.350 11.465 -2.359 1.00 91.31 105 PHE A N 1
ATOM 807 C CA . PHE A 1 105 ? 5.849 12.193 -3.521 1.00 91.31 105 PHE A CA 1
ATOM 808 C C . PHE A 1 105 ? 6.462 13.533 -3.124 1.00 91.31 105 PHE A C 1
ATOM 810 O O . PHE A 1 105 ? 6.013 14.155 -2.155 1.00 91.31 105 PHE A O 1
ATOM 817 N N . GLY A 1 106 ? 7.445 14.001 -3.892 1.00 87.94 106 GLY A N 1
ATOM 818 C CA . GLY A 1 106 ? 8.064 15.319 -3.703 1.00 87.94 106 GLY A CA 1
ATOM 819 C C . GLY A 1 106 ? 8.986 15.396 -2.484 1.00 87.94 106 GLY A C 1
ATOM 820 O O . GLY A 1 106 ? 9.321 16.487 -2.019 1.00 87.94 106 GLY A O 1
ATOM 821 N N . ALA A 1 107 ? 9.384 14.240 -1.954 1.00 89.62 107 ALA A N 1
ATOM 822 C CA . ALA A 1 107 ? 10.346 14.148 -0.871 1.00 89.62 107 ALA A CA 1
ATOM 823 C C . ALA A 1 107 ? 11.756 14.541 -1.348 1.00 89.62 107 ALA A C 1
ATOM 825 O O . ALA A 1 107 ? 12.155 14.289 -2.484 1.00 89.62 107 ALA A O 1
ATOM 826 N N . ALA A 1 108 ? 12.517 15.146 -0.448 1.00 89.50 108 ALA A N 1
ATOM 827 C CA . ALA A 1 108 ? 13.874 15.630 -0.628 1.00 89.50 108 ALA A CA 1
ATOM 828 C C . ALA A 1 108 ? 14.778 15.119 0.513 1.00 89.50 108 ALA A C 1
ATOM 830 O O . ALA A 1 108 ? 14.283 14.754 1.590 1.00 89.50 108 ALA A O 1
ATOM 831 N N . PRO A 1 109 ? 16.107 15.081 0.299 1.00 90.12 109 PRO A N 1
ATOM 832 C CA . PRO A 1 109 ? 17.064 14.667 1.320 1.00 90.12 109 PRO A CA 1
ATOM 833 C C . PRO A 1 109 ? 16.838 15.358 2.667 1.00 90.12 109 PRO A C 1
ATOM 835 O O . PRO A 1 109 ? 16.735 16.580 2.745 1.00 90.12 109 PRO A O 1
ATOM 838 N N . GLY A 1 110 ? 16.765 14.566 3.738 1.00 89.62 110 GLY A N 1
ATOM 839 C CA . GLY A 1 110 ? 16.586 15.074 5.096 1.00 89.62 110 GLY A CA 1
ATOM 840 C C . G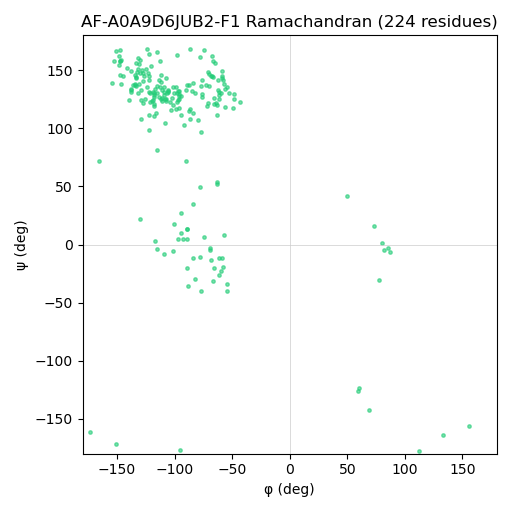LY A 1 110 ? 15.152 15.405 5.508 1.00 89.62 110 GLY A C 1
ATOM 841 O O . GLY A 1 110 ? 14.951 15.707 6.685 1.00 89.62 110 GLY A O 1
ATOM 842 N N . ASN A 1 111 ? 14.155 15.320 4.614 1.00 92.25 111 ASN A N 1
ATOM 843 C CA . ASN A 1 111 ? 12.764 15.475 5.039 1.00 92.25 111 ASN A CA 1
ATOM 844 C C . ASN A 1 111 ? 12.400 14.419 6.089 1.00 92.25 111 ASN A C 1
ATOM 846 O O . ASN A 1 111 ? 12.798 13.250 6.010 1.00 92.25 111 ASN A O 1
ATOM 850 N N . LYS A 1 112 ? 11.572 14.844 7.044 1.00 94.44 112 LYS A N 1
ATOM 851 C CA . LYS A 1 112 ? 10.938 13.965 8.019 1.00 94.44 112 LYS A CA 1
ATOM 852 C C . LYS A 1 112 ? 9.442 13.958 7.785 1.00 94.44 112 LYS A C 1
ATOM 854 O O . LYS A 1 112 ? 8.797 15.002 7.737 1.00 94.44 112 LYS A O 1
ATOM 859 N N . ILE A 1 113 ? 8.902 12.760 7.650 1.00 96.00 113 ILE A N 1
ATOM 860 C CA . ILE A 1 113 ? 7.508 12.538 7.304 1.00 96.00 113 ILE A CA 1
ATOM 861 C C . ILE A 1 113 ? 6.928 11.621 8.371 1.00 96.00 113 ILE A C 1
ATOM 863 O O . ILE A 1 113 ? 7.464 10.540 8.611 1.00 96.00 113 ILE A O 1
ATOM 867 N N . SER A 1 114 ? 5.840 12.024 9.016 1.00 97.62 114 SER A N 1
ATOM 868 C CA . SER A 1 114 ? 5.110 11.156 9.937 1.00 97.62 114 SER A CA 1
ATOM 869 C C . SER A 1 114 ? 3.661 10.985 9.515 1.00 97.62 114 SER A C 1
ATOM 871 O O . SER A 1 114 ? 3.037 11.906 8.996 1.00 97.62 114 SER A O 1
ATOM 873 N N . MET A 1 115 ? 3.129 9.790 9.745 1.00 97.75 115 MET A N 1
ATOM 874 C CA . MET A 1 115 ? 1.718 9.474 9.592 1.00 97.75 115 MET A CA 1
ATOM 875 C C . MET A 1 115 ? 1.182 8.984 10.931 1.00 97.75 115 MET A C 1
ATOM 877 O O . MET A 1 115 ? 1.674 8.005 11.490 1.00 97.75 115 MET A O 1
ATOM 881 N N . GLU A 1 116 ? 0.160 9.662 11.423 1.00 98.00 116 GLU A N 1
ATOM 882 C CA . GLU A 1 116 ? -0.595 9.294 12.608 1.00 98.00 116 GLU A CA 1
ATOM 883 C C . GLU A 1 116 ? -1.864 8.546 12.190 1.00 98.00 116 GLU A C 1
ATOM 885 O O . GLU A 1 116 ? -2.606 8.993 11.312 1.00 98.00 116 GLU A O 1
ATOM 890 N N . LEU A 1 117 ? -2.108 7.416 12.846 1.00 97.69 117 LEU A N 1
ATOM 891 C CA . LEU A 1 117 ? -3.295 6.588 12.716 1.00 97.69 117 LEU A CA 1
ATOM 892 C C . LEU A 1 117 ? -4.125 6.702 13.991 1.00 97.69 117 LEU A C 1
ATOM 894 O O . LEU A 1 117 ? -3.625 6.513 15.100 1.00 97.69 117 LEU A O 1
ATOM 898 N N . SER A 1 118 ? -5.408 6.999 13.819 1.00 96.69 118 SER A N 1
ATOM 899 C CA . SER A 1 118 ? -6.322 7.222 14.930 1.00 96.69 118 SER A CA 1
ATOM 900 C C . SER A 1 118 ? -7.743 6.770 14.604 1.00 96.69 118 SER A C 1
ATOM 902 O O . SER A 1 118 ? -8.112 6.506 13.458 1.00 96.69 118 SER A O 1
ATOM 904 N N . THR A 1 119 ? -8.563 6.708 15.642 1.00 94.75 119 THR A N 1
ATOM 905 C CA . THR A 1 119 ? -10.012 6.548 15.566 1.00 94.75 119 THR A CA 1
ATOM 906 C C . THR A 1 119 ? -10.671 7.587 16.465 1.00 94.75 119 THR A C 1
ATOM 908 O O . THR A 1 119 ? -10.038 8.161 17.356 1.00 94.75 119 THR A O 1
ATOM 911 N N . LYS A 1 120 ? -11.955 7.870 16.242 1.00 91.00 120 LYS A N 1
ATOM 912 C CA . LYS A 1 120 ? -12.683 8.804 17.100 1.00 91.00 120 LYS A CA 1
ATOM 913 C C . LYS A 1 120 ? -12.692 8.252 18.526 1.00 91.00 120 LYS A C 1
ATOM 915 O O . LYS A 1 120 ? -13.033 7.091 18.753 1.00 91.00 120 LYS A O 1
ATOM 920 N N . LYS A 1 121 ? -12.343 9.105 19.492 1.00 86.44 121 LYS A N 1
ATOM 921 C CA . LYS A 1 121 ? -12.292 8.745 20.914 1.00 86.44 121 LYS A CA 1
ATOM 922 C C . LYS A 1 121 ? -13.580 8.027 21.340 1.00 86.44 121 LYS A C 1
ATOM 924 O O . LYS A 1 121 ? -14.671 8.565 21.161 1.00 86.44 121 LYS A O 1
ATOM 929 N N . GLY A 1 122 ? -13.427 6.832 21.909 1.00 86.44 122 GLY A N 1
ATOM 930 C CA . GLY A 1 122 ? -14.530 6.004 22.404 1.00 86.44 122 GLY A CA 1
ATOM 93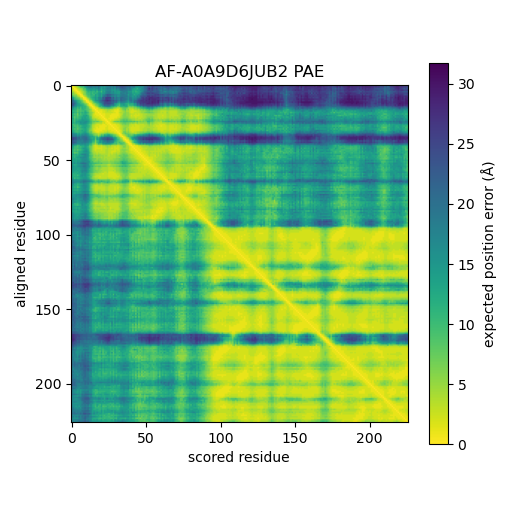1 C C . GLY A 1 122 ? -15.204 5.098 21.366 1.00 86.44 122 GLY A C 1
ATOM 932 O O . GLY A 1 122 ? -16.082 4.341 21.759 1.00 86.44 122 GLY A O 1
ATOM 933 N N . LEU A 1 123 ? -14.816 5.140 20.083 1.00 88.81 123 LEU A N 1
ATOM 934 C CA . LEU A 1 123 ? -15.363 4.226 19.066 1.00 88.81 123 LEU A CA 1
ATOM 935 C C . LEU A 1 123 ? -14.592 2.910 18.931 1.00 88.81 123 LEU A C 1
ATOM 937 O O . LEU A 1 123 ? -15.140 1.951 18.403 1.00 88.81 123 LEU A O 1
ATOM 941 N N . GLY A 1 124 ? -13.340 2.855 19.383 1.00 91.81 124 GLY A N 1
ATOM 942 C CA . GLY A 1 124 ? -12.522 1.653 19.287 1.00 91.81 124 GLY A CA 1
ATOM 943 C C . GLY A 1 124 ? -11.031 1.951 19.305 1.00 91.81 124 GLY A C 1
ATOM 944 O O . GLY A 1 124 ? -10.597 3.002 19.784 1.00 91.81 124 GLY A 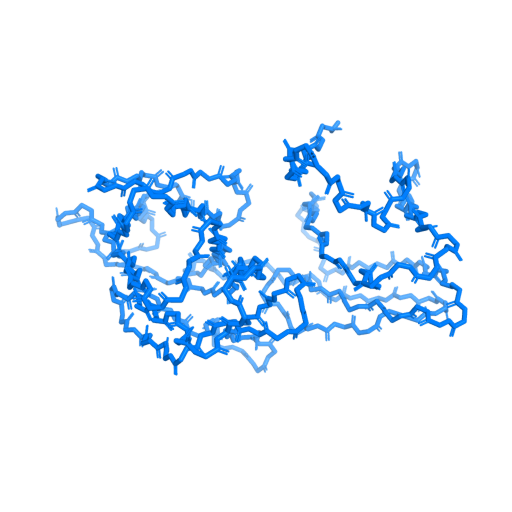O 1
ATOM 945 N N . LEU A 1 125 ? -10.264 1.020 18.750 1.00 93.81 125 LEU A N 1
ATOM 946 C CA . LEU A 1 125 ? -8.823 1.076 18.554 1.00 93.81 125 LEU A CA 1
ATOM 947 C C . LEU A 1 125 ? -8.497 0.627 17.131 1.00 93.81 125 LEU A C 1
ATOM 949 O O . LEU A 1 125 ? -9.115 -0.290 16.594 1.00 93.81 125 LEU A O 1
ATOM 953 N N . VAL A 1 126 ? -7.505 1.269 16.530 1.00 95.50 126 VAL A N 1
ATOM 954 C CA . VAL A 1 126 ? -6.957 0.891 15.229 1.00 95.50 126 VAL A CA 1
ATOM 955 C C . VAL A 1 126 ? -5.441 0.996 15.317 1.00 95.50 126 VAL A C 1
ATOM 957 O O . VAL A 1 126 ? -4.924 1.968 15.864 1.00 95.50 126 VAL A O 1
ATOM 960 N N . ASN A 1 127 ? -4.742 -0.028 14.836 1.00 96.25 127 ASN A N 1
ATOM 961 C CA . ASN A 1 127 ? -3.294 -0.142 14.939 1.00 96.25 127 ASN A CA 1
ATOM 962 C C . ASN A 1 127 ? -2.692 -0.562 13.602 1.00 96.25 127 ASN A C 1
ATOM 964 O O . ASN A 1 127 ? -3.262 -1.383 12.883 1.00 96.25 127 ASN A O 1
ATOM 968 N N . TRP A 1 128 ? -1.498 -0.062 13.320 1.00 95.62 128 TRP A N 1
ATOM 969 C CA . TRP A 1 128 ? -0.600 -0.630 12.330 1.00 95.62 128 TRP A CA 1
ATOM 970 C C . TRP A 1 128 ? -0.197 -2.053 12.739 1.00 95.62 128 TRP A C 1
ATOM 972 O O . TRP A 1 128 ? 0.002 -2.343 13.920 1.00 95.62 128 TRP A O 1
ATOM 982 N N . CYS A 1 129 ? -0.092 -2.958 11.770 1.00 92.12 129 CYS A N 1
ATOM 983 C CA . CYS A 1 129 ? 0.332 -4.337 11.991 1.00 92.12 129 CYS A CA 1
ATOM 984 C C . CYS A 1 129 ? 1.106 -4.885 10.785 1.00 92.12 129 CYS A C 1
ATOM 986 O O . CYS A 1 129 ? 0.933 -4.453 9.647 1.00 92.12 129 CYS A O 1
ATOM 988 N N . LEU A 1 130 ? 1.922 -5.913 11.017 1.00 88.31 130 LEU A N 1
ATOM 989 C CA . LEU A 1 130 ? 2.697 -6.583 9.961 1.00 88.31 130 LEU A CA 1
ATOM 990 C C . LEU A 1 130 ? 1.836 -7.482 9.054 1.00 88.31 130 LEU A C 1
ATOM 992 O O . LEU A 1 130 ? 2.355 -8.202 8.208 1.00 88.31 130 LEU A O 1
ATOM 996 N N . GLY A 1 131 ? 0.520 -7.449 9.227 1.00 85.00 131 GLY A N 1
ATOM 997 C CA . GLY A 1 131 ? -0.439 -8.232 8.470 1.00 85.00 131 GLY A CA 1
ATOM 998 C C . GLY A 1 131 ? -1.142 -9.298 9.301 1.00 85.00 131 GLY A C 1
ATOM 999 O O . GLY A 1 131 ? -0.948 -9.371 10.517 1.00 85.00 131 GLY A O 1
ATOM 1000 N N . PRO A 1 132 ? -2.011 -10.084 8.650 1.00 81.12 132 PRO A N 1
ATOM 1001 C CA . PRO A 1 132 ? -2.820 -11.091 9.323 1.00 81.12 132 PRO A CA 1
ATOM 1002 C C . PRO A 1 132 ? -1.972 -12.242 9.880 1.00 81.12 132 PRO A C 1
ATOM 1004 O O . PRO A 1 132 ? -0.842 -12.471 9.443 1.00 81.12 132 PRO A O 1
ATOM 1007 N N . ALA A 1 133 ? -2.541 -13.009 10.812 1.00 73.25 133 ALA A N 1
ATOM 1008 C CA . ALA A 1 133 ? -1.864 -14.102 11.514 1.00 73.25 133 ALA A CA 1
ATOM 1009 C C . ALA A 1 133 ? -1.753 -15.399 10.678 1.00 73.25 133 ALA A C 1
ATOM 1011 O O . ALA A 1 133 ? -2.080 -16.485 11.155 1.00 73.25 133 ALA A O 1
ATOM 1012 N N . PHE A 1 134 ? -1.289 -15.307 9.428 1.00 71.31 134 PHE A N 1
ATOM 1013 C CA . PHE A 1 134 ? -0.961 -16.469 8.597 1.00 71.31 134 PHE A CA 1
ATOM 1014 C C . PHE A 1 134 ? 0.412 -16.319 7.930 1.00 71.31 134 PHE A C 1
ATOM 1016 O O . PHE A 1 134 ? 0.879 -15.214 7.653 1.00 71.31 134 PHE A O 1
ATOM 1023 N N . SER A 1 135 ? 1.067 -17.455 7.677 1.00 63.25 135 SER A N 1
ATOM 1024 C CA . SER A 1 135 ? 2.469 -17.544 7.236 1.00 63.25 135 SER A CA 1
ATOM 1025 C C . SER A 1 135 ? 2.780 -16.842 5.914 1.00 63.25 135 SER A C 1
ATOM 1027 O O . SER A 1 135 ? 3.927 -16.500 5.643 1.00 63.25 135 SER A O 1
ATOM 1029 N N . GLU A 1 136 ? 1.768 -16.644 5.077 1.00 66.50 136 GLU A N 1
ATOM 1030 C CA . GLU A 1 136 ? 1.884 -16.056 3.749 1.00 66.50 136 GLU A CA 1
ATOM 1031 C C . GLU A 1 136 ? 1.625 -14.540 3.731 1.00 66.50 136 GLU A C 1
ATOM 1033 O O . GLU A 1 136 ? 1.490 -13.982 2.648 1.00 66.50 136 GLU A O 1
ATOM 1038 N N . SER A 1 137 ? 1.522 -13.861 4.880 1.00 71.50 137 SER A N 1
ATOM 1039 C CA . SER A 1 137 ? 1.438 -12.393 4.928 1.00 71.50 137 SER A CA 1
ATOM 1040 C C . SER A 1 137 ? 2.679 -11.755 4.291 1.00 71.50 137 SER A C 1
ATOM 1042 O O . SER A 1 137 ? 3.808 -12.084 4.652 1.00 71.50 137 SER A O 1
ATOM 1044 N N . SER A 1 138 ? 2.480 -10.800 3.374 1.00 69.88 138 SER A N 1
ATOM 1045 C CA . SER A 1 138 ? 3.590 -10.063 2.742 1.00 69.88 138 SER A CA 1
ATOM 1046 C C . SER A 1 138 ? 4.334 -9.098 3.684 1.00 69.88 138 SER A C 1
ATOM 1048 O O . SER A 1 138 ? 5.338 -8.520 3.274 1.00 69.88 138 SER A O 1
ATOM 1050 N N . GLY A 1 139 ? 3.889 -8.910 4.933 1.00 84.12 139 GLY A N 1
ATOM 1051 C CA . GLY A 1 139 ? 4.586 -8.026 5.868 1.00 84.12 139 GLY A CA 1
ATOM 1052 C C . GLY A 1 139 ? 4.493 -6.546 5.487 1.00 84.12 139 GLY A C 1
ATOM 1053 O O . GLY A 1 139 ? 3.471 -6.064 5.000 1.00 84.12 139 GLY A O 1
ATOM 1054 N N . ILE A 1 140 ? 5.589 -5.820 5.701 1.00 87.62 140 ILE A N 1
ATOM 1055 C CA . ILE A 1 140 ? 5.777 -4.465 5.177 1.00 87.62 140 ILE A CA 1
ATOM 1056 C C . ILE A 1 140 ? 6.603 -4.572 3.898 1.00 87.62 140 ILE A C 1
ATOM 1058 O O . ILE A 1 140 ? 7.670 -5.185 3.902 1.00 87.62 140 ILE A O 1
ATOM 1062 N N . MET A 1 141 ? 6.144 -3.933 2.828 1.00 87.88 141 MET A N 1
ATOM 1063 C CA . MET A 1 141 ? 6.896 -3.822 1.581 1.00 87.88 141 MET A CA 1
ATOM 1064 C C . MET A 1 141 ? 7.163 -2.353 1.278 1.00 87.88 141 MET A C 1
ATOM 1066 O O . MET A 1 141 ? 6.240 -1.545 1.304 1.00 87.88 141 MET A O 1
ATOM 1070 N N . LEU A 1 142 ? 8.410 -2.021 0.957 1.00 88.56 142 LEU A N 1
ATOM 1071 C CA . LEU A 1 142 ? 8.818 -0.700 0.491 1.00 88.56 142 LEU A CA 1
ATOM 1072 C C . LEU A 1 142 ? 9.365 -0.814 -0.924 1.00 88.56 142 LEU A C 1
ATOM 1074 O O . LEU A 1 142 ? 10.184 -1.684 -1.214 1.00 88.56 142 LEU A O 1
ATOM 1078 N N . THR A 1 143 ? 8.926 0.085 -1.791 1.00 85.06 143 THR A N 1
ATOM 1079 C CA . THR A 1 143 ? 9.358 0.149 -3.186 1.00 85.06 143 THR A CA 1
ATOM 1080 C C . THR A 1 143 ? 9.600 1.593 -3.589 1.00 85.06 143 THR A C 1
ATOM 1082 O O . THR A 1 143 ? 8.929 2.498 -3.098 1.00 85.06 143 THR A O 1
ATOM 1085 N N . SER A 1 144 ? 10.533 1.807 -4.506 1.00 82.31 144 SER A N 1
ATOM 1086 C CA . SER A 1 144 ? 10.842 3.108 -5.099 1.00 82.31 144 SER A CA 1
ATOM 1087 C C . SER A 1 144 ? 10.950 2.938 -6.608 1.00 82.31 144 SER A C 1
ATOM 1089 O O . SER A 1 144 ? 11.443 1.908 -7.074 1.00 82.31 144 SER A O 1
ATOM 1091 N N . ALA A 1 145 ? 10.512 3.942 -7.369 1.00 69.19 145 ALA A N 1
ATOM 1092 C CA . ALA A 1 145 ? 10.639 3.938 -8.828 1.00 69.19 145 ALA A CA 1
ATOM 1093 C C . ALA A 1 145 ? 12.111 3.885 -9.277 1.00 69.19 145 ALA A C 1
ATOM 1095 O O . ALA A 1 145 ? 12.421 3.337 -10.329 1.00 69.19 145 ALA A O 1
ATOM 1096 N N . ASN A 1 146 ? 13.026 4.383 -8.439 1.00 69.56 146 ASN A N 1
ATOM 1097 C CA . ASN A 1 146 ? 14.461 4.431 -8.717 1.00 69.56 146 ASN A CA 1
ATOM 1098 C C . ASN A 1 146 ? 15.213 3.167 -8.253 1.00 69.56 146 ASN A C 1
ATOM 1100 O O . ASN A 1 146 ? 16.438 3.174 -8.154 1.00 69.56 146 ASN A O 1
ATOM 1104 N N . GLY A 1 147 ? 14.497 2.088 -7.911 1.00 67.75 147 GLY A N 1
ATOM 1105 C CA . GLY A 1 147 ? 15.065 0.795 -7.505 1.00 67.75 147 GLY A CA 1
ATOM 1106 C C . GLY A 1 147 ? 15.595 0.741 -6.066 1.00 67.75 147 GLY A C 1
ATOM 1107 O O . GLY A 1 147 ? 15.482 -0.298 -5.420 1.00 67.75 147 GLY A O 1
ATOM 1108 N N . THR A 1 148 ? 16.087 1.859 -5.527 1.00 80.94 148 THR A N 1
ATOM 1109 C CA . THR A 1 148 ? 16.520 1.978 -4.125 1.00 80.94 148 THR A CA 1
ATOM 1110 C C . THR A 1 148 ? 15.521 2.803 -3.321 1.00 80.94 148 THR A C 1
ATOM 1112 O O . THR A 1 148 ? 15.141 3.905 -3.719 1.00 80.94 148 THR A O 1
ATOM 1115 N N . VAL A 1 149 ? 15.103 2.280 -2.167 1.00 87.62 149 VAL A N 1
ATOM 1116 C CA . VAL A 1 149 ? 14.228 2.995 -1.228 1.00 87.62 149 VAL A CA 1
ATOM 1117 C C . VAL A 1 149 ? 15.021 4.138 -0.566 1.00 87.62 149 VAL A C 1
ATOM 1119 O O . VAL A 1 149 ? 16.036 3.863 0.073 1.00 87.62 149 VAL A O 1
ATOM 1122 N N . PRO A 1 150 ? 14.587 5.408 -0.681 1.00 90.25 150 PRO A N 1
ATOM 1123 C CA . PRO A 1 150 ? 15.379 6.582 -0.295 1.00 90.25 150 PRO A CA 1
ATOM 1124 C C . PRO A 1 150 ? 15.288 6.925 1.206 1.00 90.25 150 PRO A C 1
ATOM 1126 O O . PRO A 1 150 ? 15.295 8.093 1.591 1.00 90.25 150 PRO A O 1
ATOM 1129 N N . LEU A 1 151 ? 15.187 5.922 2.078 1.00 92.19 151 LEU A N 1
ATOM 1130 C CA . LEU A 1 151 ? 15.015 6.116 3.521 1.00 92.19 151 LEU A CA 1
ATOM 1131 C C . LEU A 1 151 ? 16.344 5.928 4.260 1.00 92.19 151 LEU A C 1
ATOM 1133 O O . LEU A 1 151 ? 17.016 4.915 4.085 1.00 92.19 151 LEU A O 1
ATOM 1137 N N . ALA A 1 152 ? 16.702 6.881 5.121 1.00 93.94 152 ALA A N 1
ATOM 1138 C CA . ALA A 1 152 ? 17.743 6.688 6.132 1.00 93.94 152 ALA A CA 1
ATOM 1139 C C . ALA A 1 152 ? 17.218 5.860 7.304 1.00 93.94 152 ALA A C 1
ATOM 1141 O O . ALA A 1 152 ? 17.933 5.015 7.841 1.00 93.94 152 ALA A O 1
ATOM 1142 N N . SER A 1 153 ? 15.973 6.110 7.708 1.00 95.25 153 SER A N 1
ATOM 1143 C CA . SER A 1 153 ? 15.331 5.375 8.788 1.00 95.25 153 SER A CA 1
ATOM 1144 C C . SER A 1 153 ? 13.823 5.271 8.564 1.00 95.25 153 SER A C 1
ATOM 1146 O O . SER A 1 153 ? 13.200 6.090 7.880 1.00 95.25 153 SER A O 1
ATOM 1148 N N . MET A 1 154 ? 13.241 4.229 9.149 1.00 95.88 154 MET A N 1
ATOM 1149 C CA . MET A 1 154 ? 11.803 4.037 9.241 1.00 95.88 154 MET A CA 1
ATOM 1150 C C . MET A 1 154 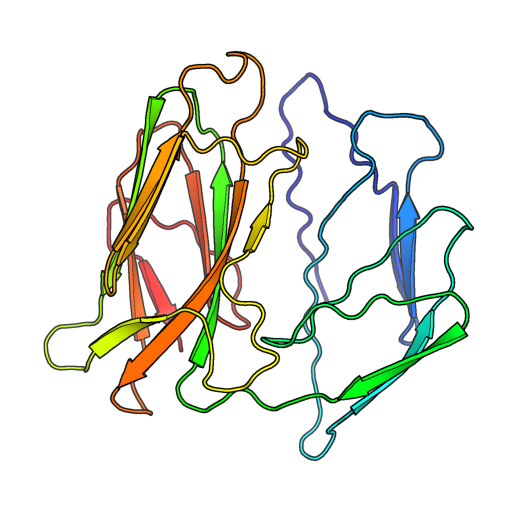? 11.465 3.536 10.643 1.00 95.88 154 MET A C 1
ATOM 1152 O O . MET A 1 154 ? 12.064 2.574 11.122 1.00 95.88 154 MET A O 1
ATOM 1156 N N . SER A 1 155 ? 10.481 4.164 11.280 1.00 96.81 155 SER A N 1
ATOM 1157 C CA . SER A 1 155 ? 9.886 3.693 12.530 1.00 96.81 155 SER A CA 1
ATOM 1158 C C . SER A 1 155 ? 8.461 3.217 12.281 1.00 96.81 155 SER A C 1
ATOM 1160 O O . SER A 1 155 ? 7.673 3.907 11.629 1.00 96.81 155 SER A O 1
ATOM 1162 N N . TYR A 1 156 ? 8.143 2.037 12.811 1.00 95.50 156 TYR A N 1
ATOM 1163 C CA . TYR A 1 156 ? 6.842 1.391 12.687 1.00 95.50 156 TYR A CA 1
ATOM 1164 C C . TYR A 1 156 ? 6.272 1.125 14.082 1.00 95.50 156 TYR A C 1
ATOM 1166 O O . TYR A 1 156 ? 6.651 0.160 14.746 1.00 95.50 156 TYR A O 1
ATOM 1174 N N . ALA A 1 157 ? 5.386 2.004 14.542 1.00 95.44 157 ALA A N 1
ATOM 1175 C CA . ALA A 1 157 ? 4.714 1.900 15.833 1.00 95.44 157 ALA A CA 1
ATOM 1176 C C . ALA A 1 157 ? 3.204 1.705 15.643 1.00 95.44 157 ALA A C 1
ATOM 1178 O O . ALA A 1 157 ? 2.667 1.966 14.572 1.00 95.44 157 ALA A O 1
ATOM 1179 N N . ASN A 1 158 ? 2.496 1.311 16.704 1.00 95.06 158 ASN A N 1
ATOM 1180 C CA . ASN A 1 158 ? 1.065 0.984 16.634 1.00 95.06 158 ASN A CA 1
ATOM 1181 C C . ASN A 1 158 ? 0.201 2.107 16.040 1.00 95.06 158 ASN A C 1
ATOM 1183 O O . ASN A 1 158 ? -0.698 1.832 15.257 1.00 95.06 158 ASN A O 1
ATOM 1187 N N . SER A 1 159 ? 0.478 3.366 16.379 1.00 96.25 159 SER A N 1
ATOM 1188 C CA . SER A 1 159 ? -0.296 4.527 15.914 1.00 96.25 159 SER A CA 1
ATOM 1189 C C . SER A 1 159 ? 0.494 5.478 15.021 1.00 96.25 159 SER A C 1
ATOM 1191 O O . SER A 1 159 ? -0.072 6.443 14.520 1.00 96.25 159 SER A O 1
ATOM 1193 N N . HIS A 1 160 ? 1.789 5.235 14.813 1.00 96.94 160 HIS A N 1
ATOM 1194 C CA . HIS A 1 160 ? 2.655 6.158 14.089 1.00 96.94 160 HIS A CA 1
ATOM 1195 C C . HIS A 1 160 ? 3.580 5.425 13.132 1.00 96.94 160 HIS A C 1
ATOM 1197 O O . HIS A 1 160 ? 4.260 4.471 13.509 1.00 96.94 160 HIS A O 1
ATOM 1203 N N . LEU A 1 161 ? 3.661 5.954 11.920 1.00 97.50 161 LEU A N 1
ATOM 1204 C CA . LEU A 1 161 ? 4.728 5.662 10.979 1.00 97.50 161 LEU A CA 1
ATOM 1205 C C . LEU A 1 161 ? 5.595 6.903 10.858 1.00 97.50 161 LEU A C 1
ATOM 1207 O O . LEU A 1 161 ? 5.070 8.012 10.756 1.00 97.50 161 LEU A O 1
ATOM 1211 N N . VAL A 1 162 ? 6.910 6.729 10.876 1.00 97.44 162 VAL A N 1
ATOM 1212 C CA . VAL A 1 162 ? 7.853 7.833 10.683 1.00 97.44 162 VAL A CA 1
ATOM 1213 C C . VAL A 1 162 ? 8.883 7.415 9.653 1.00 97.44 162 VAL A C 1
ATOM 1215 O O . VAL A 1 162 ? 9.471 6.344 9.768 1.00 97.44 162 VAL A O 1
ATOM 1218 N N . PHE A 1 163 ? 9.098 8.275 8.668 1.00 96.38 163 PHE A N 1
ATOM 1219 C CA . PHE A 1 163 ? 10.047 8.101 7.582 1.00 96.38 163 PHE A CA 1
ATOM 1220 C C . PHE A 1 163 ? 11.038 9.263 7.610 1.00 96.38 163 PHE A C 1
ATOM 1222 O O . PHE A 1 163 ? 10.632 10.428 7.676 1.00 96.38 163 PHE A O 1
ATOM 1229 N N . GLU A 1 164 ? 12.328 8.951 7.552 1.00 95.25 164 GLU A N 1
ATOM 1230 C CA . GLU A 1 164 ? 13.389 9.950 7.416 1.00 95.25 164 GLU A CA 1
ATOM 1231 C C . GLU A 1 164 ? 14.125 9.699 6.103 1.00 95.25 164 GLU A C 1
ATOM 1233 O O . GLU A 1 164 ? 14.658 8.609 5.878 1.00 95.25 164 GLU A O 1
ATOM 1238 N N . ILE A 1 165 ? 14.130 10.699 5.222 1.00 93.50 165 ILE A N 1
ATOM 1239 C CA . ILE A 1 165 ? 14.745 10.595 3.896 1.00 93.50 165 ILE A CA 1
ATOM 1240 C C . ILE A 1 165 ? 16.264 10.718 4.013 1.00 93.50 165 ILE A C 1
ATOM 1242 O O . ILE A 1 165 ? 16.781 11.589 4.718 1.00 93.50 165 ILE A O 1
ATOM 1246 N N . ALA A 1 166 ? 16.997 9.863 3.301 1.00 91.50 166 ALA A N 1
ATOM 1247 C CA . ALA A 1 166 ? 18.455 9.854 3.347 1.00 91.50 166 ALA A CA 1
ATOM 1248 C C . ALA A 1 166 ? 19.076 11.172 2.849 1.00 91.50 166 ALA A C 1
ATOM 1250 O O . ALA A 1 166 ? 18.737 11.672 1.782 1.00 91.50 166 ALA A O 1
ATOM 1251 N N . GLN A 1 167 ? 20.042 11.702 3.608 1.00 84.50 167 GLN A N 1
ATOM 1252 C CA . GLN A 1 167 ? 20.796 12.923 3.275 1.00 84.50 167 GLN A CA 1
ATOM 1253 C C . GLN A 1 167 ? 21.686 12.752 2.031 1.00 84.50 167 GLN A C 1
ATOM 1255 O O . GLN A 1 167 ? 21.897 13.694 1.277 1.00 84.50 167 GLN A O 1
ATOM 1260 N N . ASN A 1 168 ? 22.193 11.536 1.804 1.00 68.25 168 ASN A N 1
ATOM 1261 C CA . ASN A 1 168 ? 23.170 11.240 0.748 1.00 68.25 168 ASN A CA 1
ATOM 1262 C C . ASN A 1 168 ? 22.525 10.860 -0.588 1.00 68.25 168 ASN A C 1
ATOM 1264 O O . ASN A 1 168 ? 23.216 10.431 -1.511 1.00 68.25 168 ASN A O 1
ATOM 1268 N N . ALA A 1 169 ? 21.202 10.936 -0.687 1.00 62.81 169 ALA A N 1
ATOM 1269 C CA . ALA A 1 169 ? 20.530 10.636 -1.929 1.00 62.81 169 ALA A CA 1
ATOM 1270 C C . ALA A 1 169 ? 20.717 11.839 -2.870 1.00 62.81 169 ALA A C 1
ATOM 1272 O O . ALA A 1 169 ? 20.494 12.979 -2.466 1.00 62.81 169 ALA A O 1
ATOM 1273 N N . ASN A 1 170 ? 21.215 11.592 -4.089 1.00 61.66 170 ASN A N 1
ATOM 1274 C CA . ASN A 1 170 ? 21.537 12.633 -5.071 1.00 61.66 170 ASN A CA 1
ATOM 1275 C C . ASN A 1 170 ? 20.427 13.692 -5.108 1.00 61.66 170 ASN A C 1
ATOM 1277 O O . ASN A 1 170 ? 19.278 13.349 -5.366 1.00 61.66 170 ASN A O 1
ATOM 1281 N N . ALA A 1 171 ? 20.764 14.964 -4.870 1.00 56.41 171 ALA A N 1
ATOM 1282 C CA . ALA A 1 171 ? 19.794 16.053 -4.689 1.00 56.41 171 ALA A CA 1
ATOM 1283 C C . ALA A 1 171 ? 18.850 16.283 -5.891 1.00 56.41 171 ALA A C 1
ATOM 1285 O O . ALA A 1 171 ? 17.879 17.023 -5.782 1.00 56.41 171 ALA A O 1
ATOM 1286 N N . SER A 1 172 ? 19.139 15.659 -7.034 1.00 57.78 172 SER A N 1
ATOM 1287 C CA . SER A 1 172 ? 18.347 15.683 -8.264 1.00 57.78 172 SER A CA 1
ATOM 1288 C C . SER A 1 172 ? 17.485 14.434 -8.498 1.00 57.78 172 SER A C 1
ATOM 1290 O O . SER A 1 172 ? 16.736 14.401 -9.472 1.00 57.78 172 SER A O 1
ATOM 1292 N N . ALA A 1 173 ? 17.587 13.397 -7.661 1.00 63.31 173 ALA A N 1
ATOM 1293 C CA . ALA A 1 173 ? 16.790 12.181 -7.794 1.00 63.31 173 ALA A CA 1
ATOM 1294 C C . ALA A 1 173 ? 15.451 12.329 -7.057 1.00 63.31 173 ALA A C 1
ATOM 1296 O O . ALA A 1 173 ? 15.406 12.819 -5.933 1.00 63.31 173 ALA A O 1
ATOM 1297 N N . ALA A 1 174 ? 14.356 11.881 -7.673 1.00 68.19 174 ALA A N 1
ATOM 1298 C CA . ALA A 1 174 ? 13.067 11.799 -6.989 1.00 68.19 174 ALA A CA 1
ATOM 1299 C C . ALA A 1 174 ? 13.174 10.835 -5.790 1.00 68.19 174 ALA A C 1
ATOM 1301 O O . ALA A 1 174 ? 13.580 9.682 -5.960 1.00 68.19 174 ALA A O 1
ATOM 1302 N N . MET A 1 175 ? 12.814 11.290 -4.584 1.00 84.88 175 MET A N 1
ATOM 1303 C CA . MET A 1 175 ? 12.830 10.465 -3.361 1.00 84.88 175 MET A CA 1
ATOM 1304 C C . MET A 1 175 ? 11.465 9.837 -3.078 1.00 84.88 175 MET A C 1
ATOM 1306 O O . MET A 1 175 ? 11.112 9.563 -1.931 1.00 84.88 175 MET A O 1
ATOM 1310 N N . ASP A 1 176 ? 10.697 9.622 -4.138 1.00 88.06 176 ASP A N 1
ATOM 1311 C CA . ASP A 1 176 ? 9.358 9.077 -4.057 1.00 88.06 176 ASP A CA 1
ATOM 1312 C C . ASP A 1 176 ? 9.422 7.594 -3.711 1.00 88.06 176 ASP A C 1
ATOM 1314 O O . ASP A 1 176 ? 10.238 6.827 -4.236 1.00 88.06 176 ASP A O 1
ATOM 1318 N N . PHE A 1 177 ? 8.539 7.174 -2.818 1.00 89.00 177 PHE A N 1
ATOM 1319 C CA . PHE A 1 177 ? 8.456 5.782 -2.416 1.00 89.00 177 PHE A CA 1
ATOM 1320 C C . PHE A 1 177 ? 7.023 5.393 -2.101 1.00 89.00 177 PHE A C 1
ATOM 1322 O O . PHE A 1 177 ? 6.156 6.213 -1.795 1.00 89.00 177 PHE A O 1
ATOM 1329 N N . VAL A 1 178 ? 6.793 4.092 -2.165 1.00 90.69 178 VAL A N 1
ATOM 1330 C CA . VAL A 1 178 ? 5.523 3.468 -1.845 1.00 90.69 178 VAL A CA 1
ATOM 1331 C C . VAL A 1 178 ? 5.769 2.419 -0.775 1.00 90.69 178 VAL A C 1
ATOM 1333 O O . VAL A 1 178 ? 6.718 1.640 -0.860 1.00 90.69 178 VAL A O 1
ATOM 1336 N N . MET A 1 179 ? 4.906 2.401 0.231 1.00 91.81 179 MET A N 1
ATOM 1337 C CA . MET A 1 179 ? 4.888 1.412 1.293 1.00 91.81 179 MET A CA 1
ATOM 1338 C C . MET A 1 179 ? 3.553 0.669 1.278 1.00 91.81 179 MET A C 1
ATOM 1340 O O . MET A 1 179 ? 2.500 1.288 1.412 1.00 91.81 179 MET A O 1
ATOM 1344 N N . ALA A 1 180 ? 3.585 -0.655 1.178 1.00 89.81 180 ALA A N 1
ATOM 1345 C CA . ALA A 1 180 ? 2.438 -1.500 1.481 1.00 89.81 180 ALA A CA 1
ATOM 1346 C C . ALA A 1 180 ? 2.551 -2.019 2.920 1.00 89.81 180 ALA A C 1
ATOM 1348 O O . ALA A 1 180 ? 3.605 -2.502 3.342 1.00 89.81 180 ALA A O 1
ATOM 1349 N N . THR A 1 181 ? 1.469 -1.904 3.680 1.00 91.88 181 THR A N 1
ATOM 1350 C CA . THR A 1 181 ? 1.381 -2.349 5.073 1.00 91.88 181 THR A CA 1
ATOM 1351 C C . THR A 1 181 ? -0.051 -2.754 5.427 1.00 91.88 181 THR A C 1
ATOM 1353 O O . THR A 1 181 ? -0.909 -2.824 4.546 1.00 91.88 181 THR A O 1
ATOM 1356 N N . TYR A 1 182 ? -0.330 -3.014 6.704 1.00 92.31 182 TYR A N 1
ATOM 1357 C CA . TYR A 1 182 ? -1.651 -3.390 7.182 1.00 92.31 182 TYR A CA 1
ATOM 1358 C C . TYR A 1 182 ? -2.060 -2.621 8.426 1.00 92.31 182 TYR A C 1
ATOM 1360 O O . TYR A 1 182 ? -1.240 -2.177 9.228 1.00 92.31 182 TYR A O 1
ATOM 1368 N N . ILE A 1 183 ? -3.368 -2.549 8.606 1.00 94.12 183 ILE A N 1
ATOM 1369 C CA . ILE A 1 183 ? -4.005 -2.130 9.844 1.00 94.12 183 ILE A CA 1
ATOM 1370 C C . ILE A 1 183 ? -4.888 -3.246 10.379 1.00 94.12 183 ILE A C 1
ATOM 1372 O O . ILE A 1 183 ? -5.429 -4.055 9.617 1.00 94.12 183 ILE A O 1
ATOM 1376 N N . THR A 1 184 ? -5.071 -3.223 11.690 1.00 94.19 184 THR A N 1
ATOM 1377 C CA . THR A 1 184 ? -6.056 -4.018 12.410 1.00 94.19 184 THR A CA 1
ATOM 1378 C C . THR A 1 184 ? -6.855 -3.140 13.360 1.00 94.19 184 THR A C 1
ATOM 1380 O O . THR A 1 184 ? -6.384 -2.071 13.754 1.00 94.19 184 THR A O 1
ATOM 1383 N N . TRP A 1 185 ? -8.074 -3.546 13.704 1.00 94.25 185 TRP A N 1
ATOM 1384 C CA . TRP A 1 185 ? -8.961 -2.740 14.538 1.00 94.25 185 TRP A CA 1
ATOM 1385 C C . TRP A 1 185 ? -9.894 -3.569 15.419 1.00 94.25 185 TRP A C 1
ATOM 1387 O O . TRP A 1 185 ? -10.140 -4.755 15.186 1.00 94.25 185 TRP A O 1
ATOM 1397 N N . GLU A 1 186 ? -10.434 -2.894 16.429 1.00 92.62 186 GLU A N 1
ATOM 1398 C CA . GLU A 1 186 ? -11.459 -3.390 17.340 1.00 92.62 186 GLU A CA 1
ATOM 1399 C C . GLU A 1 186 ? -12.377 -2.224 17.754 1.00 92.62 186 GLU A C 1
ATOM 1401 O O . GLU A 1 186 ? -11.862 -1.136 18.020 1.00 92.62 186 GLU A O 1
ATOM 1406 N N . PRO A 1 187 ? -13.711 -2.392 17.825 1.00 92.69 187 PRO A N 1
ATOM 1407 C CA . PRO A 1 187 ? -14.495 -3.606 17.559 1.00 92.69 187 PRO A CA 1
ATOM 1408 C C . PRO A 1 187 ? -14.610 -3.929 16.059 1.00 92.69 187 PRO A C 1
ATOM 1410 O O . PRO A 1 187 ? -14.261 -3.110 15.218 1.00 92.69 187 PRO A O 1
ATOM 1413 N N . VAL A 1 188 ? -15.076 -5.136 15.704 1.00 87.94 188 VAL A N 1
ATOM 1414 C CA . VAL A 1 188 ? -15.161 -5.614 14.300 1.00 87.94 188 VAL A CA 1
ATOM 1415 C C . VAL A 1 188 ? -15.950 -4.654 13.400 1.00 87.94 188 VAL A C 1
ATOM 1417 O O . VAL A 1 188 ? -15.618 -4.495 12.228 1.00 87.94 188 VAL A O 1
ATOM 1420 N N . ASP A 1 189 ? -16.964 -4.000 13.956 1.00 89.19 189 ASP A N 1
ATOM 1421 C CA . ASP A 1 189 ? -17.877 -3.069 13.297 1.00 89.19 189 ASP A CA 1
ATOM 1422 C C . ASP A 1 189 ? -17.404 -1.604 13.321 1.00 89.19 189 ASP A C 1
ATOM 1424 O O . ASP A 1 189 ? -18.186 -0.708 12.997 1.00 89.19 189 ASP A O 1
ATOM 1428 N N . LEU A 1 190 ? -16.133 -1.337 13.661 1.00 92.56 190 LEU A N 1
ATOM 1429 C CA . LEU A 1 190 ? -15.568 0.010 13.580 1.00 92.56 190 LEU A CA 1
ATOM 1430 C C . LEU A 1 190 ? -15.716 0.556 12.142 1.00 92.56 190 LEU A C 1
ATOM 1432 O O . LEU A 1 190 ? -15.141 -0.008 11.211 1.00 92.56 190 LEU A O 1
ATOM 1436 N N . PRO A 1 191 ? -16.447 1.666 11.930 1.00 90.88 191 PRO A N 1
ATOM 1437 C CA . PRO A 1 191 ? -16.806 2.094 10.578 1.00 90.88 191 PRO A CA 1
ATOM 1438 C C . PRO A 1 191 ? -15.695 2.884 9.880 1.00 90.88 191 PRO A C 1
ATOM 1440 O O . PRO A 1 191 ? -15.593 2.876 8.649 1.00 90.88 191 PRO A O 1
ATOM 1443 N N . TYR A 1 192 ? -14.880 3.597 10.662 1.00 94.00 192 TYR A N 1
ATOM 1444 C CA . TYR A 1 192 ? -13.919 4.563 10.150 1.00 94.00 192 TYR A CA 1
ATOM 1445 C C . TYR A 1 192 ? -12.603 4.529 10.916 1.00 94.00 192 TYR A C 1
ATOM 1447 O O . TYR A 1 192 ? -12.565 4.284 12.123 1.00 94.00 192 TYR A O 1
ATOM 1455 N N . LEU A 1 193 ? -11.547 4.900 10.205 1.00 95.88 193 LEU A N 1
ATOM 1456 C CA . LEU A 1 193 ? -10.270 5.316 10.766 1.00 95.88 193 LEU A CA 1
ATOM 1457 C C . LEU A 1 193 ? -9.910 6.707 10.254 1.00 95.88 193 LEU A C 1
ATOM 1459 O O . LEU A 1 193 ? -10.496 7.207 9.287 1.00 95.88 193 LEU A O 1
ATOM 1463 N N . TYR A 1 194 ? -8.905 7.303 10.878 1.00 97.12 194 TYR A N 1
ATOM 1464 C CA . TYR A 1 194 ? -8.389 8.608 10.511 1.00 97.12 194 TYR A CA 1
ATOM 1465 C C . TYR A 1 194 ? -6.879 8.541 10.341 1.00 97.12 194 TYR A C 1
ATOM 1467 O O . TYR A 1 194 ? -6.178 8.013 11.205 1.00 97.12 194 TYR A O 1
ATOM 1475 N N . LEU A 1 195 ? -6.393 9.106 9.239 1.00 97.88 195 LEU A N 1
ATOM 1476 C CA . LEU A 1 195 ? -4.970 9.312 9.002 1.00 97.88 195 LEU A CA 1
ATOM 1477 C C . LEU A 1 195 ? -4.670 10.804 8.982 1.00 97.88 195 LEU A C 1
ATOM 1479 O O . LEU A 1 195 ? -5.446 11.590 8.441 1.00 97.88 195 LEU A O 1
ATOM 1483 N N . LYS A 1 196 ? -3.533 11.185 9.547 1.00 97.88 196 LYS A N 1
ATOM 1484 C CA . LYS A 1 196 ? -2.996 12.544 9.489 1.00 97.88 196 LYS A CA 1
ATOM 1485 C C . LYS A 1 196 ? -1.516 12.459 9.156 1.00 97.88 196 LYS A C 1
ATOM 1487 O O . LYS A 1 196 ? -0.817 11.624 9.717 1.00 97.88 196 LYS A O 1
ATOM 1492 N N . ALA A 1 197 ? -1.041 13.320 8.271 1.00 97.44 197 ALA A N 1
ATOM 1493 C CA . ALA A 1 197 ? 0.359 13.407 7.898 1.00 97.44 197 ALA A CA 1
ATOM 1494 C C . ALA A 1 197 ? 0.982 14.672 8.494 1.00 97.44 197 ALA A C 1
ATOM 1496 O O . ALA A 1 197 ? 0.351 15.724 8.542 1.00 97.44 197 ALA A O 1
ATOM 1497 N N . SER A 1 198 ? 2.232 14.592 8.925 1.00 96.88 198 SER A N 1
ATOM 1498 C CA . SER A 1 198 ? 3.064 15.758 9.206 1.00 96.88 198 SER A CA 1
ATOM 1499 C C . SER A 1 198 ? 4.307 15.654 8.341 1.00 96.88 198 SER A C 1
ATOM 1501 O O . SER A 1 198 ? 5.136 14.766 8.533 1.00 96.88 198 SER A O 1
ATOM 1503 N N . CYS A 1 199 ? 4.414 16.547 7.369 1.00 93.12 199 CYS A N 1
ATOM 1504 C CA . CYS A 1 199 ? 5.515 16.621 6.423 1.00 93.12 199 CYS A CA 1
ATOM 1505 C C . CYS A 1 199 ? 5.699 18.066 5.958 1.00 93.12 199 CYS A C 1
ATOM 1507 O O . CYS A 1 199 ? 4.826 18.916 6.175 1.00 93.12 199 CYS A O 1
ATOM 1509 N N . ASP A 1 200 ? 6.832 18.321 5.313 1.00 89.06 200 ASP A N 1
ATOM 1510 C CA . ASP A 1 200 ? 7.114 19.604 4.682 1.00 89.06 200 ASP A CA 1
ATOM 1511 C C . ASP A 1 200 ? 6.143 19.878 3.521 1.00 89.06 200 ASP A C 1
ATOM 1513 O O . ASP A 1 200 ? 5.537 18.964 2.960 1.00 89.06 200 ASP A O 1
ATOM 1517 N N . SER A 1 201 ? 5.954 21.153 3.178 1.00 85.06 201 SER A N 1
ATOM 1518 C CA . SER A 1 201 ? 4.897 21.607 2.257 1.00 85.06 201 SER A CA 1
ATOM 1519 C C . SER A 1 201 ? 5.055 21.125 0.813 1.00 85.06 201 SER A C 1
ATOM 1521 O O . SER A 1 201 ? 4.085 21.127 0.059 1.00 85.06 201 SER A O 1
ATOM 1523 N N . ASN A 1 202 ? 6.264 20.723 0.424 1.00 86.25 202 ASN A N 1
ATOM 1524 C CA . ASN A 1 202 ? 6.575 20.142 -0.879 1.00 86.25 202 ASN A CA 1
ATOM 1525 C C . ASN A 1 202 ? 6.290 18.633 -0.950 1.00 86.25 202 ASN A C 1
ATOM 1527 O O . ASN A 1 202 ? 6.296 18.073 -2.044 1.00 86.25 202 ASN A O 1
ATOM 1531 N N . VAL A 1 203 ? 6.031 17.982 0.187 1.00 91.50 203 VAL A N 1
ATOM 1532 C CA . VAL A 1 203 ? 5.770 16.545 0.253 1.00 91.50 203 VAL A CA 1
ATOM 1533 C C . VAL A 1 203 ? 4.271 16.286 0.199 1.00 91.50 203 VAL A C 1
ATOM 1535 O O . VAL A 1 203 ? 3.497 16.819 0.993 1.00 91.50 203 VAL A O 1
ATOM 1538 N N . SER A 1 204 ? 3.861 15.412 -0.715 1.00 92.75 204 SER A N 1
ATOM 1539 C CA . SER A 1 204 ? 2.490 14.911 -0.796 1.00 92.75 204 SER A CA 1
ATOM 1540 C C . SER A 1 204 ? 2.434 13.452 -0.370 1.00 92.75 204 SER A C 1
ATOM 1542 O O . SER A 1 204 ? 3.197 12.621 -0.859 1.00 92.75 204 SER A O 1
ATOM 1544 N N . MET A 1 205 ? 1.501 13.126 0.521 1.00 94.44 205 MET A N 1
ATOM 1545 C CA . MET A 1 205 ? 1.293 11.770 1.017 1.00 94.44 205 MET A CA 1
ATOM 1546 C C . MET A 1 205 ? -0.113 11.294 0.674 1.00 94.44 205 MET A C 1
ATOM 1548 O O . MET A 1 205 ? -1.096 11.908 1.073 1.00 94.44 205 MET A O 1
ATOM 1552 N N . TYR A 1 206 ? -0.214 10.169 -0.022 1.00 94.94 206 TYR A N 1
ATOM 1553 C CA . TYR A 1 206 ? -1.478 9.519 -0.341 1.00 94.94 206 TYR A CA 1
ATOM 1554 C C . TYR A 1 206 ? -1.586 8.206 0.417 1.00 94.94 206 TYR A C 1
ATOM 1556 O O . TYR A 1 206 ? -0.614 7.460 0.517 1.00 94.94 206 TYR A O 1
ATOM 1564 N N . ALA A 1 207 ? -2.778 7.903 0.919 1.00 94.19 207 ALA A N 1
ATOM 1565 C CA . ALA A 1 207 ? -3.084 6.612 1.509 1.00 94.19 207 ALA A CA 1
ATOM 1566 C C . ALA A 1 207 ? -4.263 5.967 0.791 1.00 94.19 207 ALA A C 1
ATOM 1568 O O . ALA A 1 207 ? -5.242 6.617 0.422 1.00 94.19 207 ALA A O 1
ATOM 1569 N N . HIS A 1 208 ? -4.174 4.659 0.626 1.00 91.31 208 HIS A N 1
ATOM 1570 C CA . HIS A 1 208 ? -5.203 3.827 0.032 1.00 91.31 208 HIS A CA 1
ATOM 1571 C C . HIS A 1 208 ? -5.469 2.665 0.983 1.00 91.31 208 HIS A C 1
ATOM 1573 O O . HIS A 1 208 ? -4.652 1.761 1.124 1.00 91.31 208 HIS A O 1
ATOM 1579 N N . VAL A 1 209 ? -6.627 2.706 1.646 1.00 90.50 209 VAL A N 1
ATOM 1580 C CA . VAL A 1 209 ? -7.077 1.689 2.607 1.00 90.50 209 VAL A CA 1
ATOM 1581 C C . VAL A 1 209 ? -8.028 0.702 1.923 1.00 90.50 209 VAL A C 1
ATOM 1583 O O . VAL A 1 209 ? -9.071 1.090 1.384 1.00 90.50 209 VAL A O 1
ATOM 1586 N N . GLY A 1 210 ? -7.686 -0.586 1.951 1.00 84.50 210 GLY A N 1
ATOM 1587 C CA . GLY A 1 210 ? -8.502 -1.664 1.389 1.00 84.50 210 GLY A CA 1
ATOM 1588 C C . GLY A 1 210 ? -8.761 -1.498 -0.112 1.00 84.50 210 GLY A C 1
ATOM 1589 O O . GLY A 1 210 ? -7.837 -1.340 -0.900 1.00 84.50 210 GLY A O 1
ATOM 1590 N N . ASN A 1 211 ? -10.034 -1.521 -0.518 1.00 72.88 211 ASN A N 1
ATOM 1591 C CA . ASN A 1 211 ? -10.440 -1.407 -1.927 1.00 72.88 211 ASN A CA 1
ATOM 1592 C C . ASN A 1 211 ? -10.926 0.000 -2.325 1.00 72.88 211 ASN A C 1
ATOM 1594 O O . ASN A 1 211 ? -11.649 0.154 -3.309 1.00 72.88 211 ASN A O 1
ATOM 1598 N N . ARG A 1 212 ? -10.605 1.028 -1.531 1.00 79.25 212 ARG A N 1
ATOM 1599 C CA . ARG A 1 212 ? -11.026 2.414 -1.791 1.00 79.25 212 ARG A CA 1
ATOM 1600 C C . ARG A 1 212 ? -10.050 3.131 -2.723 1.00 79.25 212 ARG A C 1
ATOM 1602 O O . ARG A 1 212 ? -8.973 2.625 -2.994 1.00 79.25 212 ARG A O 1
ATOM 1609 N N . GLN A 1 213 ? -10.429 4.298 -3.235 1.00 80.25 213 GLN A N 1
ATOM 1610 C CA . GLN A 1 213 ? -9.489 5.120 -3.997 1.00 80.25 213 GLN A CA 1
ATOM 1611 C C . GLN A 1 213 ? -8.431 5.735 -3.064 1.00 80.25 213 GLN A C 1
ATOM 1613 O O . GLN A 1 213 ? -8.752 6.020 -1.904 1.00 80.25 213 GLN A O 1
ATOM 1618 N N . PRO A 1 214 ? -7.197 5.957 -3.553 1.00 88.19 214 PRO A N 1
ATOM 1619 C CA . PRO A 1 214 ? -6.202 6.736 -2.830 1.00 88.19 214 PRO A CA 1
ATOM 1620 C C . PRO A 1 214 ? -6.719 8.140 -2.505 1.00 88.19 214 PRO A C 1
ATOM 1622 O O . PRO A 1 214 ? -7.338 8.790 -3.347 1.00 88.19 214 PRO A O 1
ATOM 1625 N N . GLN A 1 215 ? -6.447 8.614 -1.292 1.00 92.25 215 GLN A N 1
ATOM 1626 C CA . GLN A 1 215 ? -6.780 9.965 -0.841 1.00 92.25 215 GLN A CA 1
ATOM 1627 C C . GLN A 1 215 ? -5.532 10.656 -0.298 1.00 92.25 215 GLN A C 1
ATOM 1629 O O . GLN A 1 215 ? -4.679 10.007 0.311 1.00 92.25 215 GLN A O 1
ATOM 1634 N N . LEU A 1 216 ? -5.436 11.970 -0.511 1.00 94.38 216 LEU A N 1
ATOM 1635 C CA . LEU A 1 216 ? -4.388 12.799 0.079 1.00 94.38 216 LEU A CA 1
ATOM 1636 C C . LEU A 1 216 ? -4.567 12.826 1.602 1.00 94.38 216 LEU A C 1
ATOM 1638 O O . LEU A 1 216 ? -5.640 13.169 2.094 1.00 94.38 216 LEU A O 1
ATOM 1642 N N . VAL A 1 217 ? -3.512 12.489 2.336 1.00 96.44 217 VAL A N 1
ATOM 1643 C CA . VAL A 1 217 ? -3.451 12.593 3.793 1.00 96.44 217 VAL A CA 1
ATOM 1644 C C . VAL A 1 217 ? -2.810 13.931 4.132 1.00 96.44 217 VAL A C 1
ATOM 1646 O O . VAL A 1 217 ? -1.632 14.152 3.863 1.00 96.44 217 VAL A O 1
ATOM 1649 N N . SER A 1 218 ? -3.597 14.841 4.694 1.00 93.50 218 SER A N 1
ATOM 1650 C CA . SER A 1 218 ? -3.155 16.198 5.018 1.00 93.50 218 SER A CA 1
ATOM 1651 C C . SER A 1 218 ? -2.682 16.325 6.473 1.00 93.50 218 SER A C 1
ATOM 1653 O O . SER A 1 218 ? -2.692 15.367 7.248 1.00 93.50 218 SER A O 1
ATOM 1655 N N . GLN A 1 219 ? -2.324 17.549 6.871 1.00 93.75 219 GLN A N 1
ATOM 1656 C CA . GLN A 1 219 ? -2.045 17.911 8.266 1.00 93.75 219 GLN A CA 1
ATOM 1657 C C . GLN A 1 219 ? -3.288 17.902 9.173 1.00 93.75 219 GLN A C 1
ATOM 1659 O O . GLN A 1 219 ? -3.176 18.089 10.387 1.00 93.75 219 GLN A O 1
ATOM 1664 N N . THR A 1 220 ? -4.472 17.646 8.618 1.00 94.94 220 THR A N 1
ATOM 1665 C CA . THR A 1 220 ? -5.704 17.380 9.363 1.00 94.94 220 THR A CA 1
ATOM 1666 C C . THR A 1 220 ? -6.143 15.932 9.159 1.00 94.94 220 THR A C 1
ATOM 1668 O O . THR A 1 220 ? -5.754 15.266 8.202 1.00 94.94 220 THR A O 1
ATOM 1671 N N . TYR A 1 221 ? -6.948 15.410 10.087 1.00 95.81 221 TYR A N 1
ATOM 1672 C CA . TYR A 1 221 ? -7.419 14.033 9.984 1.00 95.81 221 TYR A CA 1
ATOM 1673 C C . TYR A 1 221 ? -8.287 13.832 8.740 1.00 95.81 221 TYR A C 1
ATOM 1675 O O . TYR A 1 221 ? -9.358 14.423 8.601 1.00 95.81 221 TYR A O 1
ATOM 1683 N N . THR A 1 222 ? -7.829 12.937 7.876 1.00 96.06 222 THR A N 1
ATOM 1684 C CA . THR A 1 222 ? -8.539 12.442 6.700 1.00 96.06 222 THR A CA 1
ATOM 1685 C C . THR A 1 222 ? -9.228 11.133 7.064 1.00 96.06 222 THR A C 1
ATOM 1687 O O . THR A 1 222 ? -8.605 10.244 7.645 1.00 96.06 222 THR A O 1
ATOM 1690 N N . VAL A 1 223 ? -10.520 11.018 6.759 1.00 95.12 223 VAL A N 1
ATOM 1691 C CA . VAL A 1 223 ? -11.341 9.859 7.131 1.00 95.12 223 VAL A CA 1
ATOM 1692 C C . VAL A 1 223 ? -11.291 8.768 6.062 1.00 95.12 223 VAL A C 1
ATOM 1694 O O . VAL A 1 223 ? -11.417 9.035 4.867 1.00 95.12 223 VAL A O 1
ATOM 1697 N N . PHE A 1 224 ? -11.165 7.519 6.501 1.00 94.44 224 PHE A N 1
ATOM 1698 C CA . PHE A 1 224 ? -11.223 6.339 5.644 1.00 94.44 224 PHE A CA 1
ATOM 1699 C C . PHE A 1 224 ? -12.242 5.347 6.194 1.00 94.44 224 PHE A C 1
ATOM 1701 O O . PHE A 1 224 ? -12.334 5.138 7.400 1.00 94.44 224 PHE A O 1
ATOM 1708 N N . THR A 1 225 ? -12.998 4.719 5.298 1.00 91.00 225 THR A N 1
ATOM 1709 C CA . THR A 1 225 ? -13.931 3.635 5.633 1.00 91.00 225 THR A CA 1
ATOM 1710 C C . THR A 1 225 ? -13.201 2.296 5.702 1.00 91.00 225 THR A C 1
ATOM 1712 O O . THR A 1 225 ? -12.400 2.021 4.799 1.00 91.00 225 THR A O 1
ATOM 1715 N N . LEU A 1 226 ? -13.534 1.460 6.684 1.00 86.31 226 LEU A N 1
ATOM 1716 C CA . LEU A 1 226 ? -13.016 0.091 6.840 1.00 86.31 226 LEU A CA 1
ATOM 1717 C C . LEU A 1 226 ? -13.811 -0.964 6.042 1.00 86.31 226 LEU A C 1
ATOM 1719 O O . LEU A 1 226 ? -14.989 -0.709 5.709 1.00 86.31 226 LEU A O 1
#

pLDDT: mean 82.1, std 15.29, range [26.27, 98.0]

Nearest PDB structures (foldseek):
  2df7-assembly1_A  TM=1.446E-01  e=3.151E-01  Infectious bursal disease virus
  2df7-assembly1_J  TM=1.470E-01  e=5.089E-01  Infectious bursal disease virus
  2df7-assembly1_E  TM=1.548E-01  e=9.641E-01  Infectious bursal disease virus
  2df7-assembly1_O  TM=1.252E-01  e=9.641E-01  Infectious bursal disease virus
  2df7-assembly1_D  TM=1.447E-01  e=2.384E+00  Infectious bursal disease virus

Foldseek 3Di:
DDDDDDADDDPPGDDPQWPDWDDDPNDTDTHGDPDPRLQPDDDDDDDDDDDPPQFKDKDFDDDDPPDWDWDDAFQFATDTHDGTIDMDTHDDDDLFKKKKKKKKWQDFAFWKKKKFKFDPPPLWFKFWDQTDPDPGGPGKDKDDSNRDQQFPDWDGGGGMTMTTGHNPDPRPDINIMMMMTMMGIPDSVRFKMWMAMDTDPSMWMWMDIHPDDIDTHYNDTDIDTD

Radius of gyration: 18.68 Å; Cα contacts (8 Å, |Δi|>4): 432; chains: 1; bounding box: 42×44×49 Å

Solvent-accessible surface area (backbone atoms only — not comparable to full-atom values): 13639 Å² total; per-residue (Å²): 138,87,82,84,84,90,71,83,87,55,104,76,67,79,74,69,38,67,72,43,77,48,81,54,98,93,42,82,48,77,41,62,59,94,64,94,54,96,46,88,76,85,86,86,90,81,87,80,89,75,61,91,92,63,49,61,49,75,53,73,42,86,64,62,99,81,67,82,44,74,44,64,62,85,65,38,45,70,43,78,60,54,74,39,81,44,73,48,75,48,75,78,77,58,81,45,50,37,51,32,41,37,38,41,38,65,40,52,60,59,42,57,39,35,38,41,47,42,48,63,88,90,63,54,48,49,30,52,42,62,50,64,102,53,96,48,39,55,37,72,42,77,46,22,84,79,76,56,65,54,56,68,45,76,47,86,45,51,42,39,41,38,43,30,28,24,70,86,49,60,93,85,57,83,44,35,37,37,36,41,33,21,36,34,50,38,50,74,80,46,62,57,39,29,35,25,28,51,58,56,93,66,44,48,39,32,41,22,50,59,93,51,75,70,40,74,37,39,83,51,78,34,79,43,68,109

Secondary structure (DSSP, 8-state):
----------SS----SEEEEEEETTEEEEEE-SS--S-----------PPTT--EEEEEE---TT--EEE--TTBPPEEE-SEEEEEE-PPPPTTEEEEEEEEES--TT-EEEEEEE--TTS-EEEEES--SSTTB---EEE-TTSS--EEEEEE-SSEEEEEE-TTS-TTS---EEEEEEEEEESTT--EEEEEEE--TT-EEEEEETTSPPEE--SSPEEEE-